Protein AF-A0A5Q0QC33-F1 (afdb_monomer_lite)

pLDDT: mean 79.84, std 13.22, range [36.72, 95.94]

Foldseek 3Di:
DDPDLVVLLLVLLLLLCVLLVVLVVLCVLCVCLDLVNLVVLFDPVLVVVSVVLCVVQPVDDSSVVLSVLLVVQDDSVR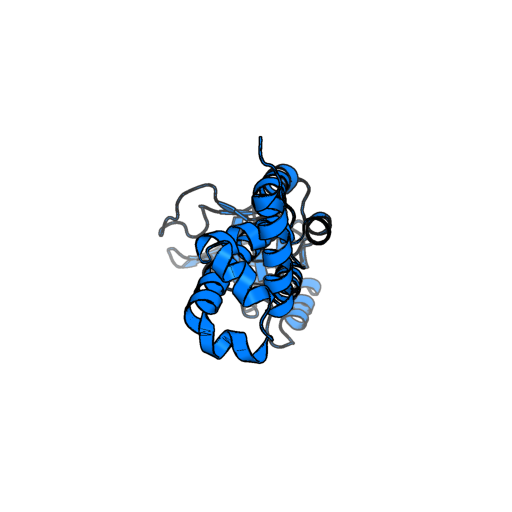SNVSSPDHSVVCCVPPVVSVVSSVVSSVVSSVVSLLSSLLRQLQKDQQDDDDPVDGFPRIFHPAAFAKWFWDAPDPVPSSNIRTHNDHLGHCVQQPPWDWDDPDVPKIKTWRFADPSNVVSLCVQQVDPPRGKMFGDDPRTTQDIDSHRADDDPRIGIDIGD

Secondary structure (DSSP, 8-state):
---HHHHHHHHHHHHHHHHTTHHHHHHHHHGGGSHHHHGGG--GGGHHHHHHHHHHHHSS-HHHHHHHHHTTT--HHHHHHHHHS-THHHHHHHHHHHHHHHHHHHHHHHHHHHHHHHHHH-EEE-S---TTSTTTTEEE-S-SEEEEEEES-TT-GGGEEE-SS-SEETTGGGG-EEEEEETTEEEEEEE--HHHHHHHHHHTTSSS---EEEEETTEEEEEESSPPPEETTEEEEE--

Structure (mmCIF, N/CA/C/O backbone):
data_AF-A0A5Q0QC33-F1
#
_entry.id   AF-A0A5Q0QC33-F1
#
loop_
_atom_site.group_PDB
_atom_site.id
_atom_site.type_symbol
_atom_site.label_atom_id
_atom_site.label_alt_id
_atom_site.label_comp_id
_atom_site.label_asym_id
_atom_site.label_entity_id
_atom_site.label_seq_id
_atom_site.pdbx_PDB_ins_code
_atom_site.Cartn_x
_atom_site.Cartn_y
_atom_site.Cartn_z
_atom_site.occupancy
_atom_site.B_iso_or_equiv
_atom_site.auth_seq_id
_atom_site.auth_comp_id
_atom_site.auth_asym_id
_atom_site.auth_atom_id
_atom_site.pdbx_PDB_model_num
ATOM 1 N N . MET A 1 1 ? 1.051 6.602 42.926 1.00 39.78 1 MET A N 1
ATOM 2 C CA . MET A 1 1 ? 1.097 6.591 41.449 1.00 39.78 1 MET A CA 1
ATOM 3 C C . MET A 1 1 ? 0.207 5.449 40.992 1.00 39.78 1 MET A C 1
ATOM 5 O O . MET A 1 1 ? 0.526 4.304 41.276 1.00 39.78 1 MET A O 1
ATOM 9 N N . SER A 1 2 ? -0.979 5.770 40.471 1.00 36.72 2 SER A N 1
ATOM 10 C CA . SER A 1 2 ? -2.033 4.798 40.157 1.00 36.72 2 SER A CA 1
ATOM 11 C C . SER A 1 2 ? -1.865 4.324 38.715 1.00 36.72 2 SER A C 1
ATOM 13 O O . SER A 1 2 ? -2.123 5.084 37.795 1.00 36.72 2 SER A O 1
ATOM 15 N N . CYS A 1 3 ? -1.382 3.096 38.539 1.00 50.75 3 CYS A N 1
ATOM 16 C CA . CYS A 1 3 ? -1.144 2.448 37.241 1.00 50.75 3 CYS A CA 1
ATOM 17 C C . CYS A 1 3 ? -2.272 1.444 36.888 1.00 50.75 3 CYS A C 1
ATOM 19 O O . CYS A 1 3 ? -2.158 0.659 35.953 1.00 50.75 3 CYS A O 1
ATOM 21 N N . ALA A 1 4 ? -3.342 1.418 37.692 1.00 54.78 4 ALA A N 1
ATOM 22 C CA . ALA A 1 4 ? -4.440 0.456 37.597 1.00 54.78 4 ALA A CA 1
ATOM 23 C C . ALA A 1 4 ? -5.583 0.861 36.636 1.00 54.78 4 ALA A C 1
ATOM 25 O O . ALA A 1 4 ? -6.029 -0.023 35.912 1.00 54.78 4 ALA A O 1
ATOM 26 N N . PRO A 1 5 ? -6.032 2.136 36.566 1.00 59.94 5 PRO A N 1
ATOM 27 C CA . PRO A 1 5 ? -7.198 2.516 35.757 1.00 59.94 5 PRO A CA 1
ATOM 28 C C . PRO A 1 5 ? -6.958 2.382 34.249 1.00 59.94 5 PRO A C 1
ATOM 30 O O . PRO A 1 5 ? -7.814 1.871 33.533 1.00 59.94 5 PRO A O 1
ATOM 33 N N . GLU A 1 6 ? -5.772 2.784 33.777 1.00 61.69 6 GLU A N 1
ATOM 34 C CA . GLU A 1 6 ? -5.382 2.672 32.363 1.00 61.69 6 GLU A CA 1
ATOM 35 C C . GLU A 1 6 ? -5.267 1.210 31.919 1.00 61.69 6 GLU A C 1
ATOM 37 O O . GLU A 1 6 ? -5.741 0.846 30.849 1.00 61.69 6 GLU A O 1
ATOM 42 N N . LYS A 1 7 ? -4.714 0.331 32.769 1.00 67.31 7 LYS A N 1
ATOM 43 C CA . LYS A 1 7 ? -4.616 -1.102 32.452 1.00 67.31 7 LYS A CA 1
ATOM 44 C C . LYS A 1 7 ? -5.979 -1.776 32.322 1.00 67.31 7 LYS A C 1
ATOM 46 O O . LYS A 1 7 ? -6.137 -2.633 31.460 1.00 67.31 7 LYS A O 1
ATOM 51 N N . THR A 1 8 ? -6.947 -1.410 33.163 1.00 74.56 8 THR A N 1
ATOM 52 C CA . THR A 1 8 ? -8.319 -1.926 33.053 1.00 74.56 8 THR A CA 1
ATOM 53 C C . THR A 1 8 ? -9.034 -1.387 31.818 1.00 74.56 8 THR A C 1
ATOM 55 O O . THR A 1 8 ? -9.641 -2.170 31.098 1.00 74.56 8 THR A O 1
ATOM 58 N N . ALA A 1 9 ? -8.885 -0.094 31.511 1.00 77.19 9 ALA A N 1
ATOM 59 C CA . ALA A 1 9 ? -9.501 0.508 30.328 1.00 77.19 9 ALA A CA 1
ATOM 60 C C . ALA A 1 9 ? -8.967 -0.095 29.017 1.00 77.19 9 ALA A C 1
ATOM 62 O O . ALA A 1 9 ? -9.744 -0.351 28.101 1.00 77.19 9 ALA A O 1
ATOM 63 N N . ASN A 1 10 ? -7.666 -0.392 28.939 1.00 86.88 10 ASN A N 1
ATOM 64 C CA . ASN A 1 10 ? -7.079 -1.041 27.764 1.00 86.88 10 ASN A CA 1
ATOM 65 C C . ASN A 1 10 ? -7.587 -2.478 27.584 1.00 86.88 10 ASN A C 1
ATOM 67 O O . ASN A 1 10 ? -7.862 -2.896 26.463 1.00 86.88 10 ASN A O 1
ATOM 71 N N . ALA A 1 11 ? -7.742 -3.234 28.675 1.00 91.25 11 ALA A N 1
ATOM 72 C CA . ALA A 1 11 ? -8.282 -4.589 28.605 1.00 91.25 11 ALA A CA 1
ATOM 73 C C . ALA A 1 11 ? -9.742 -4.593 28.117 1.00 91.25 11 ALA A C 1
ATOM 75 O O . ALA A 1 11 ? -10.090 -5.374 27.233 1.00 91.25 11 ALA A O 1
ATOM 76 N N . ASP A 1 12 ? -10.574 -3.685 28.636 1.00 94.25 12 ASP A N 1
ATOM 77 C CA . ASP A 1 12 ? -11.969 -3.548 28.205 1.00 94.25 12 ASP A CA 1
ATOM 78 C C . ASP A 1 12 ? -12.069 -3.059 26.747 1.00 94.25 12 ASP A C 1
ATOM 80 O O . ASP A 1 12 ? -12.915 -3.539 25.989 1.00 94.25 12 ASP A O 1
ATOM 84 N N . ALA A 1 13 ? -11.164 -2.172 26.316 1.00 95.75 13 ALA A N 1
ATOM 85 C CA . ALA A 1 13 ? -11.063 -1.729 24.926 1.00 95.75 13 ALA A CA 1
ATOM 86 C C . ALA A 1 13 ? -10.773 -2.898 23.977 1.00 95.75 13 ALA A C 1
ATOM 88 O O . ALA A 1 13 ? -11.450 -3.045 22.963 1.00 95.75 13 ALA A O 1
ATOM 89 N N . LEU A 1 14 ? -9.828 -3.775 24.327 1.00 95.69 14 LEU A N 1
ATOM 90 C CA . LEU A 1 14 ? -9.530 -4.969 23.532 1.00 95.69 14 LEU A CA 1
ATOM 91 C C . LEU A 1 14 ? -10.709 -5.941 23.478 1.00 95.69 14 LEU A C 1
ATOM 93 O O . LEU A 1 14 ? -10.968 -6.531 22.429 1.00 95.69 14 LEU A O 1
ATOM 97 N N . VAL A 1 15 ? -11.456 -6.100 24.574 1.00 95.44 15 VAL A N 1
ATOM 98 C CA . VAL A 1 15 ? -12.686 -6.907 24.579 1.00 95.44 15 VAL A CA 1
ATOM 99 C C . VAL A 1 15 ? -13.718 -6.324 23.615 1.00 95.44 15 VAL A C 1
ATOM 101 O O . VAL A 1 15 ? -14.334 -7.076 22.859 1.00 95.44 15 VAL A O 1
ATOM 104 N N . LEU A 1 16 ? -13.905 -5.001 23.617 1.00 95.94 16 LEU A N 1
ATOM 105 C CA . LEU A 1 16 ? -14.833 -4.332 22.707 1.00 95.94 16 LEU A CA 1
ATOM 106 C C . LEU A 1 16 ? -14.393 -4.470 21.243 1.00 95.94 16 LEU A C 1
ATOM 108 O O . LEU A 1 16 ? -15.197 -4.882 20.412 1.00 95.94 16 LEU A O 1
ATOM 112 N N . LEU A 1 17 ? -13.122 -4.205 20.938 1.00 95.75 17 LEU A N 1
ATOM 113 C CA . LEU A 1 17 ? -12.566 -4.311 19.584 1.00 95.75 17 LEU A CA 1
ATOM 114 C C . LEU A 1 17 ? -12.681 -5.732 19.014 1.00 95.75 17 LEU A C 1
ATOM 116 O O . LEU A 1 17 ? -13.076 -5.900 17.862 1.00 95.75 17 LEU A O 1
ATOM 120 N N . ASN A 1 18 ? -12.397 -6.758 19.824 1.00 94.81 18 ASN A N 1
ATOM 121 C CA . ASN A 1 18 ? -12.597 -8.156 19.430 1.00 94.81 18 ASN A CA 1
ATOM 122 C C . ASN A 1 18 ? -14.072 -8.473 19.177 1.00 94.81 18 ASN A C 1
ATOM 124 O O . ASN A 1 18 ? -14.408 -9.151 18.212 1.00 94.81 18 ASN A O 1
ATOM 128 N N . LYS A 1 19 ? -14.968 -7.970 20.031 1.00 93.94 19 LYS A N 1
ATOM 129 C CA . LYS A 1 19 ? -16.411 -8.194 19.896 1.00 93.94 19 LYS A CA 1
ATOM 130 C C . LYS A 1 19 ? -16.990 -7.555 18.633 1.00 93.94 19 LYS A C 1
ATOM 132 O O . LYS A 1 19 ? -17.907 -8.121 18.050 1.00 93.94 19 LYS A O 1
ATOM 137 N N . LEU A 1 20 ? -16.445 -6.412 18.219 1.00 93.12 20 LEU A N 1
ATOM 138 C CA . LEU A 1 20 ? -16.782 -5.737 16.964 1.00 93.12 20 LEU A CA 1
ATOM 139 C C . LEU A 1 20 ? -16.079 -6.359 15.742 1.00 93.12 20 LEU A C 1
ATOM 141 O O . LEU A 1 20 ? -16.359 -5.970 14.614 1.00 93.12 20 LEU A O 1
ATOM 145 N N . GLY A 1 21 ? -15.157 -7.310 15.938 1.00 92.81 21 GLY A N 1
ATOM 146 C CA . GLY A 1 21 ? -14.383 -7.928 14.857 1.00 92.81 21 GLY A CA 1
ATOM 147 C C . GLY A 1 21 ? -13.364 -6.992 14.195 1.00 92.81 21 GLY A C 1
ATOM 148 O O . GLY A 1 21 ? -12.795 -7.344 13.165 1.00 92.81 21 GLY A O 1
ATOM 149 N N . MET A 1 22 ? -13.107 -5.816 14.772 1.00 93.94 22 MET A N 1
ATOM 150 C CA . MET A 1 22 ? -12.246 -4.789 14.173 1.00 93.94 22 MET A CA 1
ATOM 151 C C . MET A 1 22 ? -10.777 -5.222 14.098 1.00 93.94 22 MET A C 1
ATOM 153 O O . MET A 1 22 ? -10.093 -4.863 13.146 1.00 93.94 22 MET A O 1
ATOM 157 N N . ILE A 1 23 ? -10.292 -6.006 15.071 1.00 94.25 23 ILE A N 1
ATOM 158 C CA . ILE A 1 23 ? -8.900 -6.494 15.080 1.00 94.25 23 ILE A CA 1
ATOM 159 C C . ILE A 1 23 ? -8.664 -7.447 13.905 1.00 94.25 23 ILE A C 1
ATOM 161 O O . ILE A 1 23 ? -7.788 -7.205 13.081 1.00 94.25 23 ILE A O 1
ATOM 165 N N . GLU A 1 24 ? -9.495 -8.486 13.791 1.00 93.88 24 GLU A N 1
ATOM 166 C CA . GLU A 1 24 ? -9.394 -9.485 12.723 1.00 93.88 24 GLU A CA 1
ATOM 167 C C . GLU A 1 24 ? -9.546 -8.849 11.337 1.00 93.88 24 GLU A C 1
ATOM 169 O O . GLU A 1 24 ? -8.761 -9.135 10.435 1.00 93.88 24 GLU A O 1
ATOM 174 N N . GLN A 1 25 ? -10.521 -7.949 11.168 1.00 92.69 25 GLN A N 1
ATOM 175 C CA . GLN A 1 25 ? -10.731 -7.255 9.898 1.00 92.69 25 GLN A CA 1
ATOM 176 C C . GLN A 1 25 ? -9.548 -6.359 9.529 1.00 92.69 25 GLN A C 1
ATOM 178 O O . GLN A 1 25 ? -9.146 -6.337 8.366 1.00 92.69 25 GLN A O 1
ATOM 183 N N . PHE A 1 26 ? -8.975 -5.643 10.500 1.00 94.25 26 PHE A N 1
ATOM 184 C CA . PHE A 1 26 ? -7.817 -4.793 10.252 1.00 94.25 26 PHE A CA 1
ATOM 185 C C . PHE A 1 26 ? -6.594 -5.620 9.857 1.00 94.25 26 PHE A C 1
ATOM 187 O O . PHE A 1 26 ? -6.001 -5.341 8.816 1.00 94.25 26 PHE A O 1
ATOM 194 N N . ASP A 1 27 ? -6.257 -6.661 10.624 1.00 93.50 27 ASP A N 1
ATOM 195 C CA . ASP A 1 27 ? -5.118 -7.539 10.330 1.00 93.50 27 ASP A CA 1
ATOM 196 C C . ASP A 1 27 ? -5.268 -8.215 8.959 1.00 93.50 27 ASP A C 1
ATOM 198 O O . ASP A 1 27 ? -4.322 -8.223 8.170 1.00 93.50 27 ASP A O 1
ATOM 202 N N . ALA A 1 28 ? -6.468 -8.703 8.624 1.00 92.19 28 ALA A N 1
ATOM 203 C CA . ALA A 1 28 ? -6.753 -9.276 7.309 1.00 92.19 28 ALA A CA 1
ATOM 204 C C . ALA A 1 28 ? -6.604 -8.246 6.176 1.00 92.19 28 ALA A C 1
ATOM 206 O O . ALA A 1 28 ? -6.098 -8.568 5.099 1.00 92.19 28 ALA A O 1
ATOM 207 N N . ALA A 1 29 ? -7.017 -6.998 6.404 1.00 90.00 29 ALA A N 1
ATOM 208 C CA . ALA A 1 29 ? -6.909 -5.939 5.408 1.00 90.00 29 ALA A CA 1
ATOM 209 C C . ALA A 1 29 ? -5.445 -5.544 5.150 1.00 90.00 29 ALA A C 1
ATOM 211 O O . ALA A 1 29 ? -5.052 -5.327 4.001 1.00 90.00 29 ALA A O 1
ATOM 212 N N . ILE A 1 30 ? -4.614 -5.487 6.196 1.00 93.12 30 ILE A N 1
ATOM 213 C CA . ILE A 1 30 ? -3.208 -5.080 6.074 1.00 93.12 30 ILE A CA 1
ATOM 214 C C . ILE A 1 30 ? -2.239 -6.235 5.807 1.00 93.12 30 ILE A C 1
ATOM 216 O O . ILE A 1 30 ? -1.064 -5.959 5.575 1.00 93.12 30 ILE A O 1
ATOM 220 N N . GLU A 1 31 ? -2.687 -7.496 5.816 1.00 92.88 31 GLU A N 1
ATOM 221 C CA . GLU A 1 31 ? -1.835 -8.696 5.758 1.00 92.88 31 GLU A CA 1
ATOM 222 C C . GLU A 1 31 ? -0.765 -8.603 4.661 1.00 92.88 31 GLU A C 1
ATOM 224 O O . GLU A 1 31 ? 0.421 -8.788 4.917 1.00 92.88 31 GLU A O 1
ATOM 229 N N . LYS A 1 32 ? -1.149 -8.235 3.434 1.00 88.25 32 LYS A N 1
ATOM 230 C CA . LYS A 1 32 ? -0.213 -8.120 2.297 1.00 88.25 32 LYS A CA 1
ATOM 231 C C . LYS A 1 32 ? 0.865 -7.049 2.481 1.00 88.25 32 LYS A C 1
ATOM 233 O O . LYS A 1 32 ? 1.892 -7.096 1.808 1.00 88.25 32 LYS A O 1
ATOM 238 N N . PHE A 1 33 ? 0.617 -6.081 3.355 1.00 91.50 33 PHE A N 1
ATOM 239 C CA . PHE A 1 33 ? 1.462 -4.917 3.602 1.00 91.50 33 PHE A CA 1
ATOM 240 C C . PHE A 1 33 ? 2.196 -4.992 4.945 1.00 91.50 33 PHE A C 1
ATOM 242 O O . PHE A 1 33 ? 2.837 -4.017 5.349 1.00 91.50 33 PHE A O 1
ATOM 249 N N . THR A 1 34 ? 2.133 -6.125 5.647 1.00 93.44 34 THR A N 1
ATOM 250 C CA . THR A 1 34 ? 2.943 -6.326 6.848 1.00 93.44 34 THR A CA 1
ATOM 251 C C . THR A 1 34 ? 4.432 -6.355 6.492 1.00 93.44 34 THR A C 1
ATOM 253 O O . THR A 1 34 ? 4.802 -6.716 5.366 1.00 93.44 34 THR A O 1
ATOM 256 N N . PRO A 1 35 ? 5.323 -5.972 7.422 1.00 93.19 35 PRO A N 1
ATOM 257 C CA . PRO A 1 35 ? 6.761 -6.009 7.184 1.00 93.19 35 PRO A CA 1
ATOM 258 C C . PRO A 1 35 ? 7.263 -7.377 6.707 1.00 93.19 35 PRO A C 1
ATOM 260 O O . PRO A 1 35 ? 8.111 -7.442 5.819 1.00 93.19 35 PRO A O 1
ATOM 263 N N . GLU A 1 36 ? 6.722 -8.461 7.257 1.00 92.06 36 GLU A N 1
ATOM 264 C CA . GLU A 1 36 ? 7.092 -9.837 6.924 1.00 92.06 36 GLU A CA 1
ATOM 265 C C . GLU A 1 36 ? 6.756 -10.179 5.468 1.00 92.06 36 GLU A C 1
ATOM 267 O O . GLU A 1 36 ? 7.563 -10.811 4.786 1.00 92.06 36 GLU A O 1
ATOM 272 N N . ASN A 1 37 ? 5.599 -9.721 4.981 1.00 90.69 37 ASN A N 1
ATOM 273 C CA . ASN A 1 37 ? 5.128 -9.997 3.625 1.00 90.69 37 ASN A CA 1
ATOM 274 C C . ASN A 1 37 ? 5.714 -9.036 2.583 1.00 90.69 37 ASN A C 1
ATOM 276 O O . ASN A 1 37 ? 5.918 -9.432 1.434 1.00 90.69 37 ASN A O 1
ATOM 280 N N . LEU A 1 38 ? 6.024 -7.793 2.965 1.00 88.44 38 LEU A N 1
ATOM 281 C CA . LEU A 1 38 ? 6.638 -6.818 2.062 1.00 88.44 38 LEU A CA 1
ATOM 282 C C . LEU A 1 38 ? 8.130 -7.057 1.851 1.00 88.44 38 LEU A C 1
ATOM 284 O O . LEU A 1 38 ? 8.608 -6.858 0.740 1.00 88.44 38 LEU A O 1
ATOM 288 N N . ALA A 1 39 ? 8.878 -7.473 2.877 1.00 88.50 39 ALA A N 1
ATOM 289 C CA . ALA A 1 39 ? 10.343 -7.501 2.827 1.00 88.50 39 ALA A CA 1
ATOM 290 C C . ALA A 1 39 ? 10.917 -8.297 1.641 1.00 88.50 39 ALA A C 1
ATOM 292 O O . ALA A 1 39 ? 11.936 -7.904 1.080 1.00 88.50 39 ALA A O 1
ATOM 293 N N . SER A 1 40 ? 10.265 -9.395 1.250 1.00 84.00 40 SER A N 1
ATOM 294 C CA . SER A 1 40 ? 10.692 -10.255 0.138 1.00 84.00 40 SER A CA 1
ATOM 295 C C . SER A 1 40 ? 10.403 -9.679 -1.249 1.00 84.00 40 SER A C 1
ATOM 297 O O . SER A 1 40 ? 10.966 -10.163 -2.223 1.00 84.00 40 SER A O 1
ATOM 299 N N . GLN A 1 41 ? 9.544 -8.664 -1.343 1.00 82.88 41 GLN A N 1
ATOM 300 C CA . GLN A 1 41 ? 9.109 -8.044 -2.599 1.00 82.88 41 GLN A CA 1
ATOM 301 C C . GLN A 1 41 ? 9.841 -6.722 -2.882 1.00 82.88 41 GLN A C 1
ATOM 303 O O . GLN A 1 41 ? 9.592 -6.066 -3.894 1.00 82.88 41 GLN A O 1
ATOM 308 N N . LEU A 1 42 ? 10.716 -6.290 -1.969 1.00 80.81 42 LEU A N 1
ATOM 309 C CA . LEU A 1 42 ? 11.401 -5.006 -2.054 1.00 80.81 42 LEU A CA 1
ATOM 310 C C . LEU A 1 42 ? 12.778 -5.138 -2.695 1.00 80.81 42 LEU A C 1
ATOM 312 O O . LEU A 1 42 ? 13.579 -6.011 -2.366 1.00 80.81 42 LEU A O 1
ATOM 316 N N . LEU A 1 43 ? 13.099 -4.171 -3.548 1.00 76.50 43 LEU A N 1
ATOM 317 C CA . LEU A 1 43 ? 14.434 -4.016 -4.100 1.00 76.50 43 LEU A CA 1
ATOM 318 C C . LEU A 1 43 ? 15.420 -3.502 -3.040 1.00 76.50 43 LEU A C 1
ATOM 320 O O . LEU A 1 43 ? 15.051 -2.669 -2.205 1.00 76.50 43 LEU A O 1
ATOM 324 N N . PRO A 1 44 ? 16.722 -3.840 -3.143 1.00 77.75 44 PRO A N 1
ATOM 325 C CA . PRO A 1 44 ? 17.749 -3.347 -2.219 1.00 77.75 44 PRO A CA 1
ATOM 326 C C . PRO A 1 44 ? 17.783 -1.817 -2.065 1.00 77.75 44 PRO A C 1
ATOM 328 O O . PRO A 1 44 ? 18.057 -1.297 -0.980 1.00 77.75 44 PRO A O 1
ATOM 331 N N . SER A 1 45 ? 17.455 -1.073 -3.128 1.00 75.00 45 SER A N 1
ATOM 332 C CA . SER A 1 45 ? 17.410 0.396 -3.122 1.00 75.00 45 SER A CA 1
ATOM 333 C C . SER A 1 45 ? 16.311 0.985 -2.230 1.00 75.00 45 SER A C 1
ATOM 335 O O . SER A 1 45 ? 16.328 2.182 -1.963 1.00 75.00 45 SER A O 1
ATOM 337 N N . GLN A 1 46 ? 15.358 0.175 -1.767 1.00 82.12 46 GLN A N 1
ATOM 338 C CA . GLN A 1 46 ? 14.186 0.615 -1.005 1.00 82.12 46 GLN A CA 1
ATOM 339 C C . GLN A 1 46 ? 14.355 0.445 0.507 1.00 82.12 46 GLN A C 1
ATOM 341 O O . GLN A 1 46 ? 13.476 0.848 1.264 1.00 82.12 46 GLN A O 1
ATOM 346 N N . THR A 1 47 ? 15.500 -0.078 0.958 1.00 84.88 47 THR A N 1
ATOM 347 C CA . THR A 1 47 ? 15.784 -0.382 2.370 1.00 84.88 47 THR A CA 1
ATOM 348 C C . THR A 1 47 ? 15.478 0.795 3.305 1.00 84.88 47 THR A C 1
ATOM 350 O O . THR A 1 47 ? 14.744 0.636 4.273 1.00 84.88 47 THR A O 1
ATOM 353 N N . THR A 1 48 ? 15.959 2.005 3.002 1.00 87.00 48 THR A N 1
ATOM 354 C CA . THR A 1 48 ? 15.722 3.184 3.860 1.00 87.00 48 THR A CA 1
ATOM 355 C C . THR A 1 48 ? 14.242 3.565 3.943 1.00 87.00 48 THR A C 1
ATOM 357 O O . THR A 1 48 ? 13.747 3.897 5.019 1.00 87.00 48 THR A O 1
ATOM 360 N N . ALA A 1 49 ? 13.525 3.518 2.816 1.00 86.81 49 ALA A N 1
ATOM 361 C CA . ALA A 1 49 ? 12.096 3.817 2.781 1.00 86.81 49 ALA A CA 1
ATOM 362 C C . ALA A 1 49 ? 11.285 2.746 3.528 1.00 86.81 49 ALA A C 1
ATOM 364 O O . ALA A 1 49 ? 10.313 3.071 4.207 1.00 86.81 49 ALA A O 1
ATOM 365 N N . PHE A 1 50 ? 11.722 1.487 3.456 1.00 91.94 50 PHE A N 1
ATOM 366 C CA . PHE A 1 50 ? 11.112 0.376 4.174 1.00 91.94 50 PHE A CA 1
ATOM 367 C C . PHE A 1 50 ? 11.292 0.483 5.692 1.00 91.94 50 PHE A C 1
ATOM 369 O O . PHE A 1 50 ? 10.331 0.288 6.431 1.00 91.94 50 PHE A O 1
ATOM 376 N N . GLU A 1 51 ? 12.476 0.871 6.174 1.00 93.12 51 GLU A N 1
ATOM 377 C CA . GLU A 1 51 ? 12.681 1.138 7.604 1.00 93.12 51 GLU A CA 1
ATOM 378 C C . GLU A 1 51 ? 11.775 2.272 8.105 1.00 93.12 51 GLU A C 1
ATOM 380 O O . GLU A 1 51 ? 11.110 2.127 9.129 1.00 93.12 51 GLU A O 1
ATOM 385 N N . ALA A 1 52 ? 11.666 3.369 7.347 1.00 92.50 52 ALA A N 1
ATOM 386 C CA . ALA A 1 52 ? 10.766 4.471 7.693 1.00 92.50 52 ALA A CA 1
ATOM 387 C C . ALA A 1 52 ? 9.283 4.052 7.697 1.00 92.50 52 ALA A C 1
ATOM 389 O O . ALA A 1 52 ? 8.500 4.537 8.514 1.00 92.50 52 ALA A O 1
ATOM 390 N N . TYR A 1 53 ? 8.889 3.147 6.800 1.00 93.62 53 TYR A N 1
ATOM 391 C CA . TYR A 1 53 ? 7.548 2.571 6.763 1.00 93.62 53 TYR A CA 1
ATOM 392 C C . TYR A 1 53 ? 7.259 1.707 7.992 1.00 93.62 53 TYR A C 1
ATOM 394 O O . TYR A 1 53 ? 6.233 1.912 8.638 1.00 93.62 53 TYR A O 1
ATOM 402 N N . LYS A 1 54 ? 8.174 0.802 8.363 1.00 95.12 54 LYS A N 1
ATOM 403 C CA . LYS A 1 54 ? 8.037 -0.013 9.580 1.00 95.12 54 LYS A CA 1
ATOM 404 C C . LYS A 1 54 ? 7.891 0.866 10.815 1.00 95.12 54 LYS A C 1
ATOM 406 O O . LYS A 1 54 ? 6.954 0.676 11.578 1.00 95.12 54 LYS A O 1
ATOM 411 N N . GLU A 1 55 ? 8.744 1.875 10.957 1.00 94.88 55 GLU A N 1
ATOM 412 C CA . GLU A 1 55 ? 8.685 2.797 12.094 1.00 94.88 55 GLU A CA 1
ATOM 413 C C . GLU A 1 55 ? 7.358 3.572 12.139 1.00 94.88 55 GLU A C 1
ATOM 415 O O . GLU A 1 55 ? 6.737 3.725 13.187 1.00 94.88 55 GLU A O 1
ATOM 420 N N . LYS A 1 56 ? 6.864 4.045 10.991 1.00 94.25 56 LYS A N 1
ATOM 421 C CA . LYS A 1 56 ? 5.623 4.829 10.938 1.00 94.25 56 LYS A CA 1
ATOM 422 C C . LYS A 1 56 ? 4.367 3.982 11.163 1.00 94.25 56 LYS A C 1
ATOM 424 O O . LYS A 1 56 ? 3.382 4.478 11.726 1.00 94.25 56 LYS A O 1
ATOM 429 N N . TYR A 1 57 ? 4.356 2.751 10.653 1.00 93.88 57 TYR A N 1
ATOM 430 C CA . TYR A 1 57 ? 3.145 1.934 10.571 1.00 93.88 57 TYR A CA 1
ATOM 431 C C . TYR A 1 57 ? 3.077 0.793 11.591 1.00 93.88 57 TYR A C 1
ATOM 433 O O . TYR A 1 57 ? 1.980 0.486 1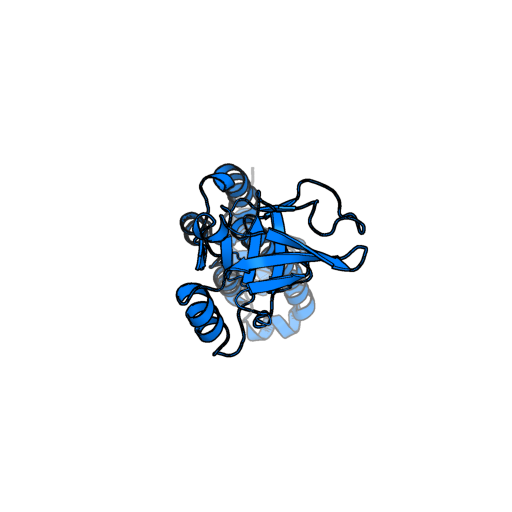2.049 1.00 93.88 57 TYR A O 1
ATOM 441 N N . PHE A 1 58 ? 4.228 0.258 12.003 1.00 93.75 58 PHE A N 1
ATOM 442 C CA . PHE A 1 58 ? 4.371 -0.990 12.761 1.00 93.75 58 PHE A CA 1
ATOM 443 C C . PHE A 1 58 ? 5.289 -0.865 13.993 1.00 93.75 58 PHE A C 1
ATOM 445 O O . PHE A 1 58 ? 5.714 -1.876 14.546 1.00 93.75 58 PHE A O 1
ATOM 452 N N . ALA A 1 59 ? 5.614 0.355 14.444 1.00 91.94 59 ALA A N 1
ATOM 453 C CA . ALA A 1 59 ? 6.376 0.551 15.686 1.00 91.94 59 ALA A CA 1
ATOM 454 C C . ALA A 1 59 ? 5.594 0.131 16.946 1.00 91.94 59 ALA A C 1
ATOM 456 O O . ALA A 1 59 ? 6.198 -0.217 17.961 1.00 91.94 59 ALA A O 1
ATOM 457 N N . SER A 1 60 ? 4.260 0.162 16.888 1.00 89.75 60 SER A N 1
ATOM 458 C CA . SER A 1 60 ? 3.358 -0.350 17.924 1.00 89.75 60 SER A CA 1
ATOM 459 C C . SER A 1 60 ? 2.614 -1.587 17.429 1.00 89.75 60 SER A C 1
ATOM 461 O O . SER A 1 60 ? 2.464 -1.781 16.222 1.00 89.75 60 SER A O 1
ATOM 463 N N . SER A 1 61 ? 2.100 -2.397 18.357 1.00 90.06 61 SER A N 1
ATOM 464 C CA . SER A 1 61 ? 1.220 -3.511 17.998 1.00 90.06 61 SER A CA 1
ATOM 465 C C . SER A 1 61 ? -0.090 -3.008 17.367 1.00 90.06 61 SER A C 1
ATOM 467 O O . SER A 1 61 ? -0.518 -1.878 17.638 1.00 90.06 61 SER A O 1
ATOM 469 N N . THR A 1 62 ? -0.739 -3.845 16.543 1.00 90.25 62 THR A N 1
ATOM 470 C CA . THR A 1 62 ? -2.093 -3.572 16.022 1.00 90.25 62 THR A CA 1
ATOM 471 C C . THR A 1 62 ? -3.055 -3.268 17.170 1.00 90.25 62 THR A C 1
ATOM 473 O O . THR A 1 62 ? -3.800 -2.292 17.121 1.00 90.25 62 THR A O 1
ATOM 476 N N . GLU A 1 63 ? -2.995 -4.068 18.234 1.00 93.31 63 GLU A N 1
ATOM 477 C CA . GLU A 1 63 ? -3.830 -3.928 19.427 1.00 93.31 63 GLU A CA 1
ATOM 478 C C . GLU A 1 63 ? -3.682 -2.548 20.081 1.00 93.31 63 GLU A C 1
ATOM 480 O O . GLU A 1 63 ? -4.680 -1.857 20.287 1.00 93.31 63 GLU A O 1
ATOM 485 N N . ASP A 1 64 ? -2.450 -2.103 20.346 1.00 92.88 64 ASP A N 1
ATOM 486 C CA . ASP A 1 64 ? -2.193 -0.797 20.967 1.00 92.88 64 ASP A CA 1
ATOM 487 C C . ASP A 1 64 ? -2.687 0.358 20.088 1.00 92.88 64 ASP A C 1
ATOM 489 O O . ASP A 1 64 ? -3.248 1.339 20.587 1.00 92.88 64 ASP A O 1
ATOM 493 N N . PHE A 1 65 ? -2.499 0.240 18.771 1.00 91.81 65 PHE A N 1
ATOM 494 C CA . PHE A 1 65 ? -2.984 1.226 17.813 1.00 91.81 65 PHE A CA 1
ATOM 495 C C . PHE A 1 65 ? -4.516 1.314 17.834 1.00 91.81 65 PHE A C 1
ATOM 497 O O . PHE A 1 65 ? -5.063 2.400 18.019 1.00 91.81 65 PHE A O 1
ATOM 504 N N . LEU A 1 66 ? -5.213 0.183 17.699 1.00 94.69 66 LEU A N 1
ATOM 505 C CA . LEU A 1 66 ? -6.676 0.151 17.662 1.00 94.69 66 LEU A CA 1
ATOM 506 C C . LEU A 1 66 ? -7.291 0.624 18.984 1.00 94.69 66 LEU A C 1
ATOM 508 O O . LEU A 1 66 ? -8.274 1.364 18.969 1.00 94.69 66 LEU A O 1
ATOM 512 N N . VAL A 1 67 ? -6.686 0.276 20.125 1.00 95.19 67 VAL A N 1
ATOM 513 C CA . VAL A 1 67 ? -7.084 0.817 21.436 1.00 95.19 67 VAL A CA 1
ATOM 514 C C . VAL A 1 67 ? -6.923 2.335 21.459 1.00 95.19 67 VAL A C 1
ATOM 516 O O . VAL A 1 67 ? -7.832 3.041 21.900 1.00 95.19 67 VAL A O 1
ATOM 519 N N . SER A 1 68 ? -5.807 2.861 20.945 1.00 93.12 68 SER A N 1
ATOM 520 C CA . SER A 1 68 ? -5.597 4.308 20.868 1.00 93.12 68 SER A CA 1
ATOM 521 C C . SER A 1 68 ? -6.612 5.009 19.965 1.00 93.12 68 SER A C 1
ATOM 523 O O . SER A 1 68 ? -6.979 6.140 20.280 1.00 93.12 68 SER A O 1
ATOM 525 N N . GLU A 1 69 ? -7.035 4.407 18.852 1.00 93.88 69 GLU A N 1
ATOM 526 C CA . GLU A 1 69 ? -8.064 4.987 17.978 1.00 93.88 69 GLU A CA 1
ATOM 527 C C . GLU A 1 69 ? -9.448 4.942 18.633 1.00 93.88 69 GLU A C 1
ATOM 529 O O . GLU A 1 69 ? -10.159 5.947 18.630 1.00 93.88 69 GLU A O 1
ATOM 534 N N . LEU A 1 70 ? -9.799 3.827 19.281 1.00 95.25 70 LEU A N 1
ATOM 535 C CA . LEU A 1 70 ? -11.045 3.689 20.037 1.00 95.25 70 LEU A CA 1
ATOM 536 C C . LEU A 1 70 ? -11.153 4.770 21.125 1.00 95.25 70 LEU A C 1
ATOM 538 O O . LEU A 1 70 ? -12.169 5.456 21.236 1.00 95.25 70 LEU A O 1
ATOM 542 N N . MET A 1 71 ? -10.085 5.000 21.890 1.00 93.62 71 MET A N 1
ATOM 543 C CA . MET A 1 71 ? -10.072 5.998 22.969 1.00 93.62 71 MET A CA 1
ATOM 544 C C . MET A 1 71 ? -10.185 7.458 22.495 1.00 93.62 71 MET A C 1
ATOM 546 O O . MET A 1 71 ? -10.390 8.348 23.319 1.00 93.62 71 MET A O 1
ATOM 550 N N . LYS A 1 72 ? -10.087 7.742 21.188 1.00 93.69 72 LYS A N 1
ATOM 551 C CA . LYS A 1 72 ? -10.382 9.087 20.650 1.00 93.69 72 LYS A CA 1
ATOM 552 C C . LYS A 1 72 ? -11.878 9.381 20.602 1.00 93.69 72 LYS A C 1
ATOM 554 O O . LYS A 1 72 ? -12.262 10.547 20.598 1.00 93.69 72 LYS A O 1
ATOM 559 N N . VAL A 1 73 ? -12.701 8.335 20.546 1.00 95.06 73 VAL A N 1
ATOM 560 C CA . VAL A 1 73 ? -14.154 8.421 20.348 1.00 95.06 73 VAL A CA 1
ATOM 561 C C . VAL A 1 73 ? -14.913 8.027 21.618 1.00 95.06 73 VAL A C 1
ATOM 563 O O . VAL A 1 73 ? -15.985 8.573 21.896 1.00 95.06 73 VAL A O 1
ATOM 566 N N . TRP A 1 74 ? -14.362 7.100 22.403 1.00 95.00 74 TRP A N 1
ATOM 567 C CA . TRP A 1 74 ? -15.018 6.504 23.564 1.00 95.00 74 TRP A CA 1
ATOM 568 C C . TRP A 1 74 ? -14.354 6.916 24.879 1.00 95.00 74 TRP A C 1
ATOM 570 O O . TRP A 1 74 ? -13.128 6.902 24.998 1.00 95.00 74 TRP A O 1
ATOM 580 N N . SER A 1 75 ? -15.161 7.231 25.895 1.00 93.81 75 SER A N 1
ATOM 581 C CA . SER A 1 75 ? -14.665 7.388 27.264 1.00 93.81 75 SER A CA 1
ATOM 582 C C . SER A 1 75 ? -14.389 6.020 27.906 1.00 93.81 75 SER A C 1
ATOM 584 O O . SER A 1 75 ? -15.012 5.026 27.524 1.00 93.81 75 SER A O 1
ATOM 586 N N . PRO A 1 76 ? -13.509 5.936 28.920 1.00 93.19 76 PRO A N 1
ATOM 587 C CA . PRO A 1 76 ? -13.270 4.688 29.647 1.00 93.19 76 PRO A CA 1
ATOM 588 C C . PRO A 1 76 ? -14.546 4.042 30.213 1.00 93.19 76 PRO A C 1
ATOM 590 O O . PRO A 1 76 ? -14.689 2.822 30.177 1.00 93.19 76 PRO A O 1
ATOM 593 N N . GLU A 1 77 ? -15.497 4.844 30.698 1.00 92.19 77 GLU A N 1
ATOM 594 C CA . GLU A 1 77 ? -16.778 4.361 31.227 1.00 92.19 77 GLU A CA 1
ATOM 595 C C . GLU A 1 77 ? -17.671 3.779 30.125 1.00 92.19 77 GLU A C 1
ATOM 597 O O . GLU A 1 77 ? -18.306 2.743 30.325 1.00 92.19 77 GLU A O 1
ATOM 602 N N . GLU A 1 78 ? -17.703 4.419 28.952 1.00 93.94 78 GLU A N 1
ATOM 603 C CA . GLU A 1 78 ? -18.444 3.923 27.789 1.00 93.94 78 GLU A CA 1
ATOM 604 C C . GLU A 1 78 ? -17.835 2.618 27.265 1.00 93.94 78 GLU A C 1
ATOM 606 O O . GLU A 1 78 ? -18.574 1.684 26.955 1.00 93.94 78 GLU A O 1
ATOM 611 N N . ILE A 1 79 ? -16.500 2.521 27.227 1.00 94.62 79 ILE A N 1
ATOM 612 C CA . ILE A 1 79 ? -15.780 1.294 26.855 1.00 94.62 79 ILE A CA 1
ATOM 613 C C . ILE A 1 79 ? -16.153 0.164 27.810 1.00 94.62 79 ILE A C 1
ATOM 615 O O . ILE A 1 79 ? -16.535 -0.912 27.358 1.00 94.62 79 ILE A O 1
ATOM 619 N N . GLN A 1 80 ? -16.108 0.405 29.122 1.00 93.12 80 GLN A N 1
ATOM 620 C CA . GLN A 1 80 ? -16.475 -0.601 30.117 1.00 93.12 80 GLN A CA 1
ATOM 621 C C . GLN A 1 80 ? -17.940 -1.042 29.965 1.00 93.12 80 GLN A C 1
ATOM 623 O O . GLN A 1 80 ? -18.256 -2.235 30.023 1.00 93.12 80 GLN A O 1
ATOM 628 N N . GLN A 1 81 ? -18.849 -0.090 29.726 1.00 92.88 81 GLN A N 1
ATOM 629 C CA . GLN A 1 81 ? -20.256 -0.384 29.478 1.00 92.88 81 GLN A CA 1
ATOM 630 C C . GLN A 1 81 ? -20.426 -1.249 28.222 1.00 92.88 81 GLN A C 1
ATOM 632 O O . GLN A 1 81 ? -21.054 -2.305 28.293 1.00 92.88 81 GLN A O 1
ATOM 637 N N . ALA A 1 82 ? -19.845 -0.851 27.093 1.00 93.31 82 ALA A N 1
ATOM 638 C CA . ALA A 1 82 ? -19.938 -1.571 25.826 1.00 93.31 82 ALA A CA 1
ATOM 639 C C . ALA A 1 82 ? -19.251 -2.952 25.879 1.00 93.31 82 ALA A C 1
ATOM 641 O O . ALA A 1 82 ? -19.788 -3.950 25.386 1.00 93.31 82 ALA A O 1
ATOM 642 N N . ALA A 1 83 ? -18.118 -3.069 26.573 1.00 92.38 83 ALA A N 1
ATOM 643 C CA . ALA A 1 83 ? -17.430 -4.338 26.810 1.00 92.38 83 ALA A CA 1
ATOM 644 C C . ALA A 1 83 ? -18.300 -5.344 27.588 1.00 92.38 83 ALA A C 1
ATOM 646 O O . ALA A 1 83 ? -18.159 -6.552 27.390 1.00 92.38 83 ALA A O 1
ATOM 647 N N . SER A 1 84 ? -19.258 -4.874 28.392 1.00 91.69 84 SER A N 1
ATOM 648 C CA . SER A 1 84 ? -20.196 -5.730 29.136 1.00 91.69 84 SER A CA 1
ATOM 649 C C . SER A 1 84 ? -21.466 -6.137 28.366 1.00 91.69 84 SER A C 1
ATOM 651 O O . SER A 1 84 ? -22.140 -7.086 28.767 1.00 91.69 84 SER A O 1
ATOM 653 N N . LEU A 1 85 ? -21.798 -5.457 27.262 1.00 92.62 85 LEU A N 1
ATOM 654 C CA . LEU A 1 85 ? -22.989 -5.745 26.446 1.00 92.62 85 LEU A CA 1
ATOM 655 C C . LEU A 1 85 ? -22.778 -6.937 25.502 1.00 92.62 85 LEU A C 1
ATOM 657 O O . LEU A 1 85 ? -21.647 -7.345 25.249 1.00 92.62 85 LEU A O 1
ATOM 661 N N . LYS A 1 86 ? -23.848 -7.507 24.940 1.00 90.00 86 LYS A N 1
ATOM 662 C CA . LYS A 1 86 ? -23.708 -8.435 23.806 1.00 90.00 86 LYS A CA 1
ATOM 663 C C . LYS A 1 86 ? -23.468 -7.650 22.519 1.00 90.00 86 LYS A C 1
ATOM 665 O O . LYS A 1 86 ? -23.868 -6.496 22.437 1.00 90.00 86 LYS A O 1
ATOM 670 N N . ALA A 1 87 ? -22.846 -8.285 21.523 1.00 85.81 87 ALA A N 1
ATOM 671 C CA . ALA A 1 87 ? -22.565 -7.651 20.232 1.00 85.81 87 ALA A CA 1
ATOM 672 C C . ALA A 1 87 ? -23.842 -7.109 19.564 1.00 85.81 87 ALA A C 1
ATOM 674 O O . ALA A 1 87 ? -23.860 -5.973 19.116 1.00 85.81 87 ALA A O 1
ATOM 675 N N . GLU A 1 88 ? -24.928 -7.885 19.612 1.00 87.75 88 GLU A N 1
ATOM 676 C CA . GLU A 1 88 ? -26.249 -7.527 19.070 1.00 87.75 88 GLU A CA 1
ATOM 677 C C . GLU A 1 88 ? -26.826 -6.230 19.668 1.00 87.75 88 GLU A C 1
ATOM 679 O O . GLU A 1 88 ? -27.574 -5.529 19.001 1.00 87.75 88 GLU A O 1
ATOM 684 N N . ASP A 1 89 ? -26.468 -5.894 20.914 1.00 92.06 89 ASP A N 1
ATOM 685 C CA . ASP A 1 89 ? -26.972 -4.705 21.615 1.00 92.06 89 ASP A CA 1
ATOM 686 C C . ASP A 1 89 ? -26.091 -3.460 21.388 1.00 92.06 89 ASP A C 1
ATOM 688 O O . ASP A 1 89 ? -26.405 -2.380 21.905 1.00 92.06 89 ASP A O 1
ATOM 692 N N . LEU A 1 90 ? -24.939 -3.615 20.723 1.00 90.75 90 LEU A N 1
ATOM 693 C CA . LEU A 1 90 ? -23.980 -2.528 20.526 1.00 90.75 90 LEU A CA 1
ATOM 694 C C . LEU A 1 90 ? -24.441 -1.563 19.445 1.00 90.75 90 LEU A C 1
ATOM 696 O O . LEU A 1 90 ? -24.408 -0.359 19.690 1.00 90.75 90 LEU A O 1
ATOM 700 N N . ASP A 1 91 ? -24.906 -2.077 18.308 1.00 86.12 91 ASP A N 1
ATOM 701 C CA . ASP A 1 91 ? -25.362 -1.244 17.193 1.00 86.12 91 ASP A CA 1
ATOM 702 C C . ASP A 1 91 ? -26.523 -0.350 17.644 1.00 86.12 91 ASP A C 1
ATOM 704 O O . ASP A 1 91 ? -26.447 0.869 17.530 1.00 86.12 91 ASP A O 1
ATOM 708 N N . ASP A 1 92 ? -27.516 -0.913 18.334 1.00 87.06 92 ASP A N 1
ATOM 709 C CA . ASP A 1 92 ? -28.678 -0.164 18.832 1.00 87.06 92 ASP A CA 1
ATOM 710 C C . ASP A 1 92 ? -28.326 0.985 19.800 1.00 87.06 92 ASP A C 1
ATOM 712 O O . ASP A 1 92 ? -29.088 1.946 19.936 1.00 87.06 92 ASP A O 1
ATOM 716 N N . LYS A 1 93 ? -27.203 0.889 20.525 1.00 90.19 93 LYS A N 1
ATOM 717 C CA . LYS A 1 93 ? -26.822 1.861 21.569 1.00 90.19 93 LYS A CA 1
ATOM 718 C C . LYS A 1 93 ? -25.685 2.787 21.175 1.00 90.19 93 LYS A C 1
ATOM 720 O O . LYS A 1 93 ? -25.587 3.878 21.735 1.00 90.19 93 LYS A O 1
ATOM 725 N N . PHE A 1 94 ? -24.816 2.348 20.273 1.00 94.12 94 PHE A N 1
ATOM 726 C CA . PHE A 1 94 ? -23.548 3.006 19.995 1.00 94.12 94 PHE A CA 1
ATOM 727 C C . PHE A 1 94 ? -23.191 3.068 18.502 1.00 94.12 94 PHE A C 1
ATOM 729 O O . PHE A 1 94 ? -22.036 3.361 18.192 1.00 94.12 94 PHE A O 1
ATOM 736 N N . GLU A 1 95 ? -24.150 2.871 17.587 1.00 93.31 95 GLU A N 1
ATOM 737 C CA . GLU A 1 95 ? -23.956 2.937 16.124 1.00 93.31 95 GLU A CA 1
ATOM 738 C C . GLU A 1 95 ? -23.041 4.093 15.688 1.00 93.31 95 GLU A C 1
ATOM 740 O O . GLU A 1 95 ? -22.048 3.890 14.989 1.00 93.31 95 GLU A O 1
ATOM 745 N N . ASP A 1 96 ? -23.335 5.315 16.142 1.00 94.62 96 ASP A N 1
ATOM 746 C CA . ASP A 1 96 ? -22.583 6.505 15.742 1.00 94.62 96 ASP A CA 1
ATOM 747 C C . ASP A 1 96 ? -21.107 6.441 16.145 1.00 94.62 96 ASP A C 1
ATOM 749 O O . ASP A 1 96 ? -20.241 6.832 15.360 1.00 94.62 96 ASP A O 1
ATOM 753 N N . LYS A 1 97 ? -20.815 5.918 17.341 1.00 95.06 97 LYS A N 1
ATOM 754 C CA . LYS A 1 97 ? -19.444 5.790 17.845 1.00 95.06 97 LYS A CA 1
ATOM 755 C C . LYS A 1 97 ? -18.700 4.648 17.172 1.00 95.06 97 LYS A C 1
ATOM 757 O O . LYS A 1 97 ? -17.527 4.819 16.858 1.00 95.06 97 LYS A O 1
ATOM 762 N N . ILE A 1 98 ? -19.370 3.522 16.917 1.00 94.44 98 ILE A N 1
ATOM 763 C CA . ILE A 1 98 ? -18.800 2.397 16.159 1.00 94.44 98 ILE A CA 1
ATOM 764 C C . ILE A 1 98 ? -18.392 2.892 14.772 1.00 94.44 98 ILE A C 1
ATOM 766 O O . ILE A 1 98 ? -17.225 2.796 14.404 1.00 94.44 98 ILE A O 1
ATOM 770 N N . ARG A 1 99 ? -19.309 3.562 14.067 1.00 94.00 99 ARG A N 1
ATOM 771 C CA . ARG A 1 99 ? -19.053 4.152 12.748 1.00 94.00 99 ARG A CA 1
ATOM 772 C C . ARG A 1 99 ? -17.943 5.201 12.768 1.00 94.00 99 ARG A C 1
ATOM 774 O O . ARG A 1 99 ? -17.212 5.354 11.793 1.00 94.00 99 ARG A O 1
ATOM 781 N N . GLU A 1 100 ? -17.842 5.995 13.830 1.00 94.88 100 GLU A N 1
ATOM 782 C CA . GLU A 1 100 ? -16.757 6.965 13.962 1.00 94.88 100 GLU A CA 1
ATOM 783 C C . GLU A 1 100 ? -15.407 6.278 14.217 1.00 94.88 100 GLU A C 1
ATOM 785 O O . GLU A 1 100 ? -14.417 6.661 13.597 1.00 94.88 100 GLU A O 1
ATOM 790 N N . THR A 1 101 ? -15.366 5.232 15.048 1.00 94.69 101 THR A N 1
ATOM 791 C CA . THR A 1 101 ? -14.179 4.380 15.229 1.00 94.69 101 THR A CA 1
ATOM 792 C C . THR A 1 101 ? -13.755 3.727 13.912 1.00 94.69 101 THR A C 1
ATOM 794 O O . THR A 1 101 ? -12.581 3.828 13.555 1.00 94.69 101 THR A O 1
ATOM 797 N N . ASP A 1 102 ? -14.694 3.168 13.142 1.00 93.38 102 ASP A N 1
ATOM 798 C CA . ASP A 1 102 ? -14.417 2.570 11.829 1.00 93.38 102 ASP A CA 1
ATOM 799 C C . ASP A 1 102 ? -13.716 3.551 10.889 1.00 93.38 102 ASP A C 1
ATOM 801 O O . ASP A 1 102 ? -12.724 3.193 10.267 1.00 93.38 102 ASP A O 1
ATOM 805 N N . LYS A 1 103 ? -14.140 4.820 10.838 1.00 92.88 103 LYS A N 1
ATOM 806 C CA . LYS A 1 103 ? -13.490 5.837 9.988 1.00 92.88 103 LYS A CA 1
ATOM 807 C C . LYS A 1 103 ? -12.026 6.087 10.353 1.00 92.88 103 LYS A C 1
ATOM 809 O O . LYS A 1 103 ? -11.209 6.355 9.471 1.00 92.88 103 LYS A O 1
ATOM 814 N N . TYR A 1 104 ? -11.685 6.060 11.642 1.00 90.38 104 TYR A N 1
ATOM 815 C CA . TYR A 1 104 ? -10.296 6.224 12.079 1.00 90.38 104 TYR A CA 1
ATOM 816 C C . TYR A 1 104 ? -9.442 5.010 11.698 1.00 90.38 104 TYR A C 1
ATOM 818 O O . TYR A 1 104 ? -8.306 5.177 11.247 1.00 90.38 104 TYR A O 1
ATOM 826 N N . ILE A 1 105 ? -10.008 3.808 11.827 1.00 91.69 105 ILE A N 1
ATOM 827 C CA . ILE A 1 105 ? -9.362 2.547 11.448 1.00 91.69 105 ILE A CA 1
ATOM 828 C C . ILE A 1 105 ? -9.185 2.466 9.923 1.00 91.69 105 ILE A C 1
ATOM 830 O O . ILE A 1 105 ? -8.076 2.211 9.452 1.00 91.69 105 ILE A O 1
ATOM 834 N N . GLU A 1 106 ? -10.235 2.761 9.153 1.00 89.88 106 GLU A N 1
ATOM 835 C CA . GLU A 1 106 ? -10.244 2.781 7.684 1.00 89.88 106 GLU A CA 1
ATOM 836 C C . GLU A 1 106 ? -9.161 3.713 7.149 1.00 89.88 106 GLU A C 1
ATOM 838 O O . GLU A 1 106 ? -8.331 3.305 6.341 1.00 89.88 106 GLU A O 1
ATOM 843 N N . LYS A 1 107 ? -9.069 4.933 7.693 1.00 89.81 107 LYS A N 1
ATOM 844 C CA . LYS A 1 107 ? -8.021 5.884 7.316 1.00 89.81 107 LYS A CA 1
ATOM 845 C C . LYS A 1 107 ? -6.614 5.311 7.502 1.00 89.81 107 LYS A C 1
ATOM 847 O O . LYS A 1 107 ? -5.722 5.588 6.701 1.00 89.81 107 LYS A O 1
ATOM 852 N N . ARG A 1 108 ? -6.379 4.543 8.569 1.00 89.75 108 ARG A N 1
ATOM 853 C CA . ARG A 1 108 ? -5.068 3.930 8.808 1.00 89.75 108 ARG A CA 1
ATOM 854 C C . ARG A 1 108 ? -4.784 2.817 7.817 1.00 89.75 108 ARG A C 1
ATOM 856 O O . ARG A 1 108 ? -3.666 2.760 7.309 1.00 89.75 108 ARG A O 1
ATOM 863 N N . TYR A 1 109 ? -5.758 1.945 7.581 1.00 88.25 109 TYR A N 1
ATOM 864 C CA . TYR A 1 109 ? -5.640 0.909 6.566 1.00 88.25 109 TYR A CA 1
ATOM 865 C C . TYR A 1 109 ? -5.348 1.535 5.193 1.00 88.25 109 TYR A C 1
ATOM 867 O O . TYR A 1 109 ? -4.386 1.125 4.550 1.00 88.25 109 TYR A O 1
ATOM 875 N N . ASP A 1 110 ? -6.066 2.591 4.802 1.00 87.38 110 ASP A N 1
ATOM 876 C CA . ASP A 1 110 ? -5.813 3.333 3.565 1.00 87.38 110 ASP A CA 1
ATOM 877 C C . ASP A 1 110 ? -4.380 3.872 3.522 1.00 87.38 110 ASP A C 1
ATOM 879 O O . ASP A 1 110 ? -3.664 3.683 2.541 1.00 87.38 110 ASP A O 1
ATOM 883 N N . ASP A 1 111 ? -3.907 4.503 4.598 1.00 90.12 111 ASP A N 1
ATOM 884 C CA . ASP A 1 111 ? -2.538 5.016 4.659 1.00 90.12 111 ASP A CA 1
ATOM 885 C C . ASP A 1 111 ? -1.484 3.899 4.519 1.00 90.12 111 ASP A C 1
ATOM 887 O O . ASP A 1 111 ? -0.450 4.118 3.880 1.00 90.12 111 ASP A O 1
ATOM 891 N N . ILE A 1 112 ? -1.722 2.724 5.117 1.00 91.81 112 ILE A N 1
ATOM 892 C CA . ILE A 1 112 ? -0.855 1.537 5.015 1.00 91.81 112 ILE A CA 1
ATOM 893 C C . ILE A 1 112 ? -0.877 0.996 3.588 1.00 91.81 112 ILE A C 1
ATOM 895 O O . ILE A 1 112 ? 0.182 0.822 2.990 1.00 91.81 112 ILE A O 1
ATOM 899 N N . TYR A 1 113 ? -2.067 0.796 3.026 1.00 86.94 113 TYR A N 1
ATOM 900 C CA . TYR A 1 113 ? -2.286 0.336 1.659 1.00 86.94 113 TYR A CA 1
ATOM 901 C C . TYR A 1 113 ? -1.543 1.230 0.659 1.00 86.94 113 TYR A C 1
ATOM 903 O O . TYR A 1 113 ? -0.759 0.763 -0.170 1.00 86.94 113 TYR A O 1
ATOM 911 N N . LEU A 1 114 ? -1.710 2.548 0.783 1.00 84.12 114 LEU A N 1
ATOM 912 C CA . LEU A 1 114 ? -1.076 3.524 -0.097 1.00 84.12 114 LEU A CA 1
ATOM 913 C C . LEU A 1 114 ? 0.443 3.553 0.040 1.00 84.12 114 LEU A C 1
ATOM 915 O O . LEU A 1 114 ? 1.148 3.604 -0.970 1.00 84.12 114 LEU A O 1
ATOM 919 N N . ALA A 1 115 ? 0.956 3.536 1.268 1.00 87.56 115 ALA A N 1
ATOM 920 C CA . ALA A 1 115 ? 2.392 3.553 1.508 1.00 87.56 115 ALA A CA 1
ATOM 921 C C . ALA A 1 115 ? 3.056 2.231 1.093 1.00 87.56 115 ALA A C 1
ATOM 923 O O . ALA A 1 115 ? 4.133 2.256 0.500 1.00 87.56 115 ALA A O 1
ATOM 924 N N . GLY A 1 116 ? 2.400 1.097 1.340 1.00 88.25 116 GLY A N 1
ATOM 925 C CA . GLY A 1 116 ? 2.848 -0.227 0.919 1.00 88.25 116 GLY A CA 1
ATOM 926 C C . GLY A 1 116 ? 2.933 -0.335 -0.602 1.00 88.25 116 GLY A C 1
ATOM 927 O O . GLY A 1 116 ? 3.966 -0.734 -1.134 1.00 88.25 116 GLY A O 1
ATOM 928 N N . HIS A 1 117 ? 1.911 0.128 -1.328 1.00 82.50 117 HIS A N 1
ATOM 929 C CA . HIS A 1 117 ? 1.970 0.188 -2.791 1.00 82.50 117 HIS A CA 1
ATOM 930 C C . HIS A 1 117 ? 3.047 1.139 -3.310 1.00 82.50 117 HIS A C 1
ATOM 932 O O . HIS A 1 117 ? 3.754 0.793 -4.255 1.00 82.50 117 HIS A O 1
ATOM 938 N N . ALA A 1 118 ? 3.224 2.303 -2.682 1.00 80.31 118 ALA A N 1
ATOM 939 C CA . ALA A 1 118 ? 4.298 3.219 -3.050 1.00 80.31 118 ALA A CA 1
ATOM 940 C C . ALA A 1 118 ? 5.679 2.574 -2.870 1.00 80.31 118 ALA A C 1
ATOM 942 O O . ALA A 1 118 ? 6.535 2.711 -3.745 1.00 80.31 118 ALA A O 1
ATOM 943 N N . LEU A 1 119 ? 5.882 1.815 -1.788 1.00 84.50 119 LEU A N 1
ATOM 944 C CA . LEU A 1 119 ? 7.095 1.028 -1.595 1.00 84.50 119 LEU A CA 1
ATOM 945 C C . LEU A 1 119 ? 7.267 -0.017 -2.696 1.00 84.50 119 LEU A C 1
ATOM 947 O O . LEU A 1 119 ? 8.320 -0.051 -3.313 1.00 84.50 119 LEU A O 1
ATOM 951 N N . LEU A 1 120 ? 6.254 -0.823 -3.005 1.00 81.06 120 LEU A N 1
ATOM 952 C CA . LEU A 1 120 ? 6.366 -1.866 -4.035 1.00 81.06 120 LEU A CA 1
ATOM 953 C C . LEU A 1 120 ? 6.590 -1.297 -5.443 1.00 81.06 120 LEU A C 1
ATOM 955 O O . LEU A 1 120 ? 7.263 -1.913 -6.272 1.00 81.06 120 LEU A O 1
ATOM 959 N N . SER A 1 121 ? 6.085 -0.090 -5.704 1.00 77.75 121 SER A N 1
ATOM 960 C CA . SER A 1 121 ? 6.127 0.516 -7.033 1.00 77.75 121 SER A CA 1
ATOM 961 C C . SER A 1 121 ? 7.531 0.719 -7.588 1.00 77.75 121 SER A C 1
ATOM 963 O O . SER A 1 121 ? 7.718 0.747 -8.800 1.00 77.75 121 SER A O 1
ATOM 965 N N . GLY A 1 122 ? 8.542 0.890 -6.730 1.00 77.38 122 GLY A N 1
ATOM 966 C CA . GLY A 1 122 ? 9.866 1.306 -7.194 1.00 77.38 122 GLY A CA 1
ATOM 967 C C . GLY A 1 122 ? 9.895 2.719 -7.772 1.00 77.38 122 GLY A C 1
ATOM 968 O O . GLY A 1 122 ? 10.919 3.107 -8.330 1.00 77.38 122 GLY A O 1
ATOM 969 N N . ILE A 1 123 ? 8.807 3.482 -7.645 1.00 81.44 123 ILE A N 1
ATOM 970 C CA . ILE A 1 123 ? 8.678 4.842 -8.149 1.00 81.44 123 ILE A CA 1
ATOM 971 C C . ILE A 1 123 ? 8.968 5.826 -7.014 1.00 81.44 123 ILE A C 1
ATOM 973 O O . ILE A 1 123 ? 8.293 5.862 -5.989 1.00 81.44 123 ILE A O 1
ATOM 977 N N . GLU A 1 124 ? 9.961 6.676 -7.228 1.00 80.31 124 GLU A N 1
ATOM 978 C CA . GLU A 1 124 ? 10.318 7.799 -6.373 1.00 80.31 124 GLU A CA 1
ATOM 979 C C . GLU A 1 124 ? 9.758 9.096 -6.961 1.00 80.31 124 GLU A C 1
ATOM 981 O O . GLU A 1 124 ? 9.989 9.413 -8.129 1.00 80.31 124 GLU A O 1
ATOM 986 N N . VAL A 1 125 ? 9.068 9.892 -6.144 1.00 78.25 125 VAL A N 1
ATOM 987 C CA . VAL A 1 125 ? 8.694 11.266 -6.507 1.00 78.25 125 VAL A CA 1
ATOM 988 C C . VAL A 1 125 ? 9.890 12.178 -6.235 1.00 78.25 125 VAL A C 1
ATOM 990 O O . VAL A 1 125 ? 10.270 12.383 -5.085 1.00 78.25 125 VAL A O 1
ATOM 993 N N . ILE A 1 126 ? 10.492 12.721 -7.292 1.00 83.31 126 ILE A N 1
ATOM 994 C CA . ILE A 1 126 ? 11.724 13.527 -7.229 1.00 83.31 126 ILE A CA 1
ATOM 995 C C . ILE A 1 126 ? 11.499 15.021 -7.495 1.00 83.31 126 ILE A C 1
ATOM 997 O O . ILE A 1 126 ? 12.412 15.822 -7.297 1.00 83.31 126 ILE A O 1
ATOM 1001 N N . ALA A 1 127 ? 10.311 15.413 -7.961 1.00 82.81 127 ALA A N 1
ATOM 1002 C CA . ALA A 1 127 ? 9.955 16.807 -8.220 1.00 82.81 127 ALA A CA 1
ATOM 1003 C C . ALA A 1 127 ? 8.432 17.025 -8.159 1.00 82.81 127 ALA A C 1
ATOM 1005 O O . ALA A 1 127 ? 7.666 16.101 -7.883 1.00 82.81 127 ALA A O 1
ATOM 1006 N N . SER A 1 128 ? 7.989 18.250 -8.449 1.00 81.56 128 SER A N 1
ATOM 1007 C CA . SER A 1 128 ? 6.570 18.572 -8.635 1.00 81.56 128 SER A CA 1
ATOM 1008 C C . SER A 1 128 ? 6.101 18.245 -10.063 1.00 81.56 128 SER A C 1
ATOM 1010 O O . SER A 1 128 ? 6.884 18.415 -11.002 1.00 81.56 128 SER A O 1
ATOM 1012 N N . PRO A 1 129 ? 4.833 17.834 -10.261 1.00 78.44 129 PRO A N 1
ATOM 1013 C CA . PRO A 1 129 ? 4.275 17.584 -11.589 1.00 78.44 129 PRO A CA 1
ATOM 1014 C C . PRO A 1 129 ? 4.366 18.799 -12.523 1.00 78.44 129 PRO A C 1
ATOM 1016 O O . PRO A 1 129 ? 4.110 19.930 -12.110 1.00 78.44 129 PRO A O 1
ATOM 1019 N N . ASN A 1 130 ? 4.686 18.553 -13.796 1.00 74.62 130 ASN A N 1
ATOM 1020 C CA . ASN A 1 130 ? 4.728 19.560 -14.856 1.00 74.62 130 ASN A CA 1
ATOM 1021 C C . ASN A 1 130 ? 3.970 19.043 -16.085 1.00 74.62 130 ASN A C 1
ATOM 1023 O O . ASN A 1 130 ? 4.275 17.965 -16.590 1.00 74.62 130 ASN A O 1
ATOM 1027 N N . GLN A 1 131 ? 3.005 19.821 -16.576 1.00 70.94 131 GLN A N 1
ATOM 1028 C CA . GLN A 1 131 ? 2.182 19.454 -17.732 1.00 70.94 131 GLN A CA 1
ATOM 1029 C C . GLN A 1 131 ? 2.984 19.332 -19.034 1.00 70.94 131 GLN A C 1
ATOM 1031 O O . GLN A 1 131 ? 2.608 18.550 -19.896 1.00 70.94 131 GLN A O 1
ATOM 1036 N N . SER A 1 132 ? 4.089 20.069 -19.183 1.00 71.25 132 SER A N 1
ATOM 1037 C CA . SER A 1 132 ? 4.938 19.999 -20.382 1.00 71.25 132 SER A CA 1
ATOM 1038 C C . SER A 1 132 ? 5.827 18.756 -20.434 1.00 71.25 132 SER A C 1
ATOM 1040 O O . SER A 1 132 ? 6.389 18.461 -21.482 1.00 71.25 132 SER A O 1
ATOM 1042 N N . THR A 1 133 ? 6.007 18.068 -19.306 1.00 67.69 133 THR A N 1
ATOM 1043 C CA . THR A 1 133 ? 6.843 16.868 -19.195 1.00 67.69 133 THR A CA 1
ATOM 1044 C C . THR A 1 133 ? 6.168 15.874 -18.250 1.00 67.69 133 THR A C 1
ATOM 1046 O O . THR A 1 133 ? 6.590 15.736 -17.091 1.00 67.69 133 THR A O 1
ATOM 1049 N N . PRO A 1 134 ? 5.090 15.207 -18.700 1.00 64.12 134 PRO A N 1
ATOM 1050 C CA . PRO A 1 134 ? 4.422 14.200 -17.891 1.00 64.12 134 PRO A CA 1
ATOM 1051 C C . PRO A 1 134 ? 5.450 13.158 -17.422 1.00 64.12 134 PRO A C 1
ATOM 1053 O O . PRO A 1 134 ? 6.379 12.795 -18.137 1.00 64.12 134 PRO A O 1
ATOM 1056 N N . PHE A 1 135 ? 5.349 12.754 -16.155 1.00 72.12 135 PHE A N 1
ATOM 1057 C CA . PHE A 1 135 ? 6.217 11.757 -15.502 1.00 72.12 135 PHE A CA 1
ATOM 1058 C C . PHE A 1 135 ? 7.666 12.166 -15.207 1.00 72.12 135 PHE A C 1
ATOM 1060 O O . PHE A 1 135 ? 8.352 11.437 -14.497 1.00 72.12 135 PHE A O 1
ATOM 1067 N N . SER A 1 136 ? 8.147 13.342 -15.626 1.00 74.38 136 SER A N 1
ATOM 1068 C CA . SER A 1 136 ? 9.528 13.770 -15.322 1.00 74.38 136 SER A CA 1
ATOM 1069 C C . SER A 1 136 ? 9.811 13.963 -13.829 1.00 74.38 136 SER A C 1
ATOM 1071 O O . SER A 1 136 ? 10.967 14.070 -13.425 1.00 74.38 136 SER A O 1
ATOM 1073 N N . TYR A 1 137 ? 8.749 14.076 -13.036 1.00 78.62 137 TYR A N 1
ATOM 1074 C CA . TYR A 1 137 ? 8.778 14.201 -11.585 1.00 78.62 137 TYR A CA 1
ATOM 1075 C C . TYR A 1 137 ? 8.864 12.848 -10.869 1.00 78.62 137 TYR A C 1
ATOM 1077 O O . TYR A 1 137 ? 8.955 12.813 -9.643 1.00 78.62 137 TYR A O 1
ATOM 1085 N N . LEU A 1 138 ? 8.846 11.752 -11.629 1.00 83.12 138 LEU A N 1
ATOM 1086 C CA . LEU A 1 138 ? 8.995 10.388 -11.158 1.00 83.12 138 LEU A CA 1
ATOM 1087 C C . LEU A 1 138 ? 10.351 9.834 -11.602 1.00 83.12 138 LEU A C 1
ATOM 1089 O O . LEU A 1 138 ? 10.818 10.082 -12.716 1.00 83.12 138 LEU A O 1
ATOM 1093 N N . LYS A 1 139 ? 10.965 9.037 -10.738 1.00 85.44 139 LYS A N 1
ATOM 1094 C CA . LYS A 1 139 ? 12.130 8.212 -11.042 1.00 85.44 139 LYS A CA 1
ATOM 1095 C C . LYS A 1 139 ? 11.784 6.771 -10.711 1.00 85.44 139 LYS A C 1
ATOM 1097 O O . LYS A 1 139 ? 11.287 6.499 -9.629 1.00 85.44 139 LYS A O 1
ATOM 1102 N N . VAL A 1 140 ? 12.056 5.849 -11.624 1.00 86.38 140 VAL A N 1
ATOM 1103 C CA . VAL A 1 140 ? 11.774 4.426 -11.427 1.00 86.38 140 VAL A CA 1
ATOM 1104 C C . VAL A 1 140 ? 13.061 3.663 -11.183 1.00 86.38 140 VAL A C 1
ATOM 1106 O O . VAL A 1 140 ? 13.947 3.600 -12.038 1.00 86.38 140 VAL A O 1
ATOM 1109 N N . ASN A 1 141 ? 13.153 3.036 -10.019 1.00 83.62 141 ASN A N 1
ATOM 1110 C CA . ASN A 1 141 ? 14.246 2.155 -9.637 1.00 83.62 141 ASN A CA 1
ATOM 1111 C C . ASN A 1 141 ? 14.045 0.768 -10.265 1.00 83.62 141 ASN A C 1
ATOM 1113 O O . ASN A 1 141 ? 13.819 -0.222 -9.576 1.00 83.62 141 ASN A O 1
ATOM 1117 N N . ARG A 1 142 ? 14.093 0.710 -11.596 1.00 84.75 142 ARG A N 1
ATOM 1118 C CA . ARG A 1 142 ? 14.105 -0.523 -12.389 1.00 84.75 142 ARG A CA 1
ATOM 1119 C C . ARG A 1 142 ? 15.115 -0.380 -13.534 1.00 84.75 142 ARG A C 1
ATOM 1121 O O . ARG A 1 142 ? 15.299 0.737 -14.034 1.00 84.75 142 ARG A O 1
ATOM 1128 N N . PRO A 1 143 ? 15.784 -1.469 -13.949 1.00 86.88 143 PRO A N 1
ATOM 1129 C CA . PRO A 1 143 ? 16.560 -1.492 -15.184 1.00 86.88 143 PRO A CA 1
ATOM 1130 C C . PRO A 1 143 ? 15.707 -1.141 -16.408 1.00 86.88 143 PRO A C 1
ATOM 1132 O O . PRO A 1 143 ? 14.479 -1.224 -16.375 1.00 86.88 143 PRO A O 1
ATOM 1135 N N . ASN A 1 144 ? 16.363 -0.799 -17.515 1.00 87.00 144 ASN A N 1
ATOM 1136 C CA . ASN A 1 144 ? 15.667 -0.604 -18.784 1.00 87.00 144 ASN A CA 1
ATOM 1137 C C . ASN A 1 144 ? 14.920 -1.885 -19.187 1.00 87.00 144 ASN A C 1
ATOM 1139 O O . ASN A 1 144 ? 15.489 -2.971 -19.064 1.00 87.00 144 ASN A O 1
ATOM 1143 N N . GLY A 1 145 ? 13.695 -1.759 -19.693 1.00 86.25 145 GLY A N 1
ATOM 1144 C CA . GLY A 1 145 ? 12.906 -2.913 -20.119 1.00 86.25 145 GLY A CA 1
ATOM 1145 C C . GLY A 1 145 ? 11.405 -2.655 -20.202 1.00 86.25 145 GLY A C 1
ATOM 1146 O O . GLY A 1 145 ? 10.925 -1.565 -19.875 1.00 86.25 145 GLY A O 1
ATOM 1147 N N . PHE A 1 146 ? 10.682 -3.691 -20.620 1.00 82.81 146 PHE A N 1
ATOM 1148 C CA . PHE A 1 146 ? 9.226 -3.765 -20.552 1.00 82.81 146 PHE A CA 1
ATOM 1149 C C . PHE A 1 146 ? 8.781 -4.523 -19.321 1.00 82.81 146 PHE A C 1
ATOM 1151 O O . PHE A 1 146 ? 9.214 -5.654 -19.113 1.00 82.81 146 PHE A O 1
ATOM 1158 N N . TYR A 1 147 ? 7.880 -3.927 -18.551 1.00 85.25 147 TYR A N 1
ATOM 1159 C CA . TYR A 1 147 ? 7.390 -4.517 -17.314 1.00 85.25 147 TYR A CA 1
ATOM 1160 C C . TYR A 1 147 ? 5.870 -4.624 -17.346 1.00 85.25 147 TYR A C 1
ATOM 1162 O O . TYR A 1 147 ? 5.214 -3.657 -17.743 1.00 85.25 147 TYR A O 1
ATOM 1170 N N . PRO A 1 148 ? 5.303 -5.754 -16.901 1.00 81.56 148 PRO A N 1
ATOM 1171 C CA . PRO A 1 148 ? 3.899 -5.823 -16.578 1.00 81.56 148 PRO A CA 1
ATOM 1172 C C . PRO A 1 148 ? 3.664 -4.993 -15.323 1.00 81.56 148 PRO A C 1
ATOM 1174 O O . PRO A 1 148 ? 4.499 -4.938 -14.410 1.00 81.56 148 PRO A O 1
ATOM 1177 N N . VAL A 1 149 ? 2.519 -4.334 -15.304 1.00 80.31 149 VAL A N 1
ATOM 1178 C CA . VAL A 1 149 ? 2.131 -3.458 -14.219 1.00 80.31 149 VAL A CA 1
ATOM 1179 C C . VAL A 1 149 ? 0.727 -3.779 -13.783 1.00 80.31 149 VAL A C 1
ATOM 1181 O O . VAL A 1 149 ? -0.223 -3.698 -14.560 1.00 80.31 149 VAL A O 1
ATOM 1184 N N . GLU A 1 150 ? 0.595 -4.058 -12.498 1.00 76.50 150 GLU A N 1
ATOM 1185 C CA . GLU A 1 150 ? -0.696 -4.031 -11.838 1.00 76.50 150 GLU A CA 1
ATOM 1186 C C . GLU A 1 150 ? -0.919 -2.600 -11.358 1.00 76.50 150 GLU A C 1
ATOM 1188 O O . GLU A 1 150 ? -0.219 -2.110 -10.469 1.00 76.50 150 GLU A O 1
ATOM 1193 N N . ALA A 1 151 ? -1.864 -1.891 -11.969 1.00 66.44 151 ALA A N 1
ATOM 1194 C CA . ALA A 1 151 ? -2.290 -0.597 -11.459 1.00 66.44 151 ALA A CA 1
ATOM 1195 C C . ALA A 1 151 ? -3.726 -0.698 -10.967 1.00 66.44 151 ALA A C 1
ATOM 1197 O O . ALA A 1 151 ? -4.629 -1.080 -11.709 1.00 66.44 151 ALA A O 1
ATOM 1198 N N . TYR A 1 152 ? -3.922 -0.302 -9.717 1.00 60.66 152 TYR A N 1
ATOM 1199 C CA . TYR A 1 152 ? -5.249 -0.107 -9.146 1.00 60.66 152 TYR A CA 1
ATOM 1200 C C . TYR A 1 152 ? -5.871 1.211 -9.643 1.00 60.66 152 TYR A C 1
ATOM 1202 O O . TYR A 1 152 ? -7.088 1.317 -9.746 1.00 60.66 152 TYR A O 1
ATOM 1210 N N . ASP A 1 153 ? -5.028 2.192 -10.004 1.00 62.47 153 ASP A N 1
ATOM 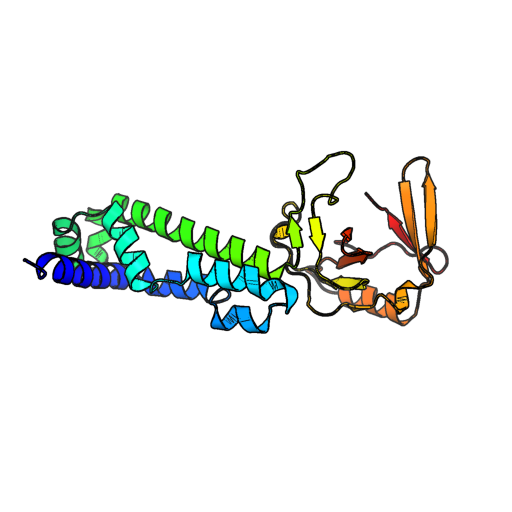1211 C CA . ASP A 1 153 ? -5.408 3.463 -10.626 1.00 62.47 153 ASP A CA 1
ATOM 1212 C C . ASP A 1 153 ? -4.265 4.001 -11.515 1.00 62.47 153 ASP A C 1
ATOM 1214 O O . ASP A 1 153 ? -3.202 4.390 -11.021 1.00 62.47 153 ASP A O 1
ATOM 1218 N N . PHE A 1 154 ? -4.480 4.053 -12.834 1.00 59.88 154 PHE A N 1
ATOM 1219 C CA . PHE A 1 154 ? -3.504 4.584 -13.799 1.00 59.88 154 PHE A CA 1
ATOM 1220 C C . PHE A 1 154 ? -3.296 6.102 -13.687 1.00 59.88 154 PHE A C 1
ATOM 1222 O O . PHE A 1 154 ? -2.298 6.618 -14.190 1.00 59.88 154 PHE A O 1
ATOM 1229 N N . HIS A 1 155 ? -4.183 6.825 -12.997 1.00 62.38 155 HIS A N 1
ATOM 1230 C CA . HIS A 1 155 ? -3.997 8.245 -12.692 1.00 62.38 155 HIS A CA 1
ATOM 1231 C C . HIS A 1 155 ? -2.996 8.479 -11.555 1.00 62.38 155 HIS A C 1
ATOM 1233 O O . HIS A 1 155 ? -2.517 9.601 -11.376 1.00 62.38 155 HIS A O 1
ATOM 1239 N N . MET A 1 156 ? -2.635 7.433 -10.805 1.00 67.56 156 MET A N 1
ATOM 1240 C CA . MET A 1 156 ? -1.683 7.500 -9.700 1.00 67.56 156 MET A CA 1
ATOM 1241 C C . MET A 1 156 ? -0.555 6.501 -9.925 1.00 67.56 156 MET A C 1
ATOM 1243 O O . MET A 1 156 ? -0.473 5.482 -9.247 1.00 67.56 156 MET A O 1
ATOM 1247 N N . LEU A 1 157 ? 0.342 6.822 -10.863 1.00 71.19 157 LEU A N 1
ATOM 1248 C CA . LEU A 1 157 ? 1.453 5.947 -11.257 1.00 71.19 157 LEU A CA 1
ATOM 1249 C C . LEU A 1 157 ? 2.274 5.435 -10.070 1.00 71.19 157 LEU A C 1
ATOM 1251 O O . LEU A 1 157 ? 2.675 4.285 -10.065 1.00 71.19 157 LEU A O 1
ATOM 1255 N N . GLN A 1 158 ? 2.458 6.234 -9.020 1.00 70.25 158 GLN A N 1
ATOM 1256 C CA . GLN A 1 158 ? 3.129 5.830 -7.778 1.00 70.25 158 GLN A CA 1
ATOM 1257 C C . GLN A 1 158 ? 2.459 4.658 -7.030 1.00 70.25 158 GLN A C 1
ATOM 1259 O O . GLN A 1 158 ? 3.016 4.162 -6.060 1.00 70.25 158 GLN A O 1
ATOM 1264 N N . ARG A 1 159 ? 1.258 4.237 -7.436 1.00 72.31 159 ARG A N 1
ATOM 1265 C CA . ARG A 1 159 ? 0.514 3.090 -6.889 1.00 72.31 159 ARG A CA 1
ATOM 1266 C C . ARG A 1 159 ? 0.553 1.871 -7.812 1.00 72.31 159 ARG A C 1
ATOM 1268 O O . ARG A 1 159 ? -0.140 0.889 -7.567 1.00 72.31 159 ARG A O 1
ATOM 1275 N N . MET A 1 160 ? 1.330 1.946 -8.887 1.00 78.06 160 MET A N 1
ATOM 1276 C CA . MET A 1 160 ? 1.590 0.825 -9.776 1.00 78.06 160 MET A CA 1
ATOM 1277 C C . MET A 1 160 ? 2.504 -0.175 -9.096 1.00 78.06 160 MET A C 1
ATOM 1279 O O . MET A 1 160 ? 3.557 0.204 -8.603 1.00 78.06 160 MET A O 1
ATOM 1283 N N . HIS A 1 161 ? 2.153 -1.450 -9.133 1.00 78.00 161 HIS A N 1
ATOM 1284 C CA . HIS A 1 161 ? 3.089 -2.516 -8.837 1.00 78.00 161 HIS A CA 1
ATOM 1285 C C . HIS A 1 161 ? 3.776 -2.923 -10.142 1.00 78.00 161 HIS A C 1
ATOM 1287 O O . HIS A 1 161 ? 3.177 -3.549 -11.015 1.00 78.00 161 HIS A O 1
ATOM 1293 N N . ILE A 1 162 ? 5.027 -2.489 -10.290 1.00 81.56 162 ILE A N 1
ATOM 1294 C CA . ILE A 1 162 ? 5.889 -2.868 -11.408 1.00 81.56 162 ILE A CA 1
ATOM 1295 C C . ILE A 1 162 ? 6.574 -4.171 -11.022 1.00 81.56 162 ILE A C 1
ATOM 1297 O O . ILE A 1 162 ? 7.246 -4.203 -9.986 1.00 81.56 162 ILE A O 1
ATOM 1301 N N . ALA A 1 163 ? 6.452 -5.210 -11.851 1.00 81.31 163 ALA A N 1
ATOM 1302 C CA . ALA A 1 163 ? 7.139 -6.468 -11.579 1.00 81.31 163 ALA A CA 1
ATOM 1303 C C . ALA A 1 163 ? 8.649 -6.263 -11.369 1.00 81.31 163 ALA A C 1
ATOM 1305 O O . ALA A 1 163 ? 9.250 -5.292 -11.845 1.00 81.31 163 ALA A O 1
ATOM 1306 N N . GLU A 1 164 ? 9.254 -7.166 -10.605 1.00 79.19 164 GLU A N 1
ATOM 1307 C CA . GLU A 1 164 ? 10.691 -7.139 -10.339 1.00 79.19 164 GLU A CA 1
ATOM 1308 C C . GLU A 1 164 ? 11.486 -7.316 -11.635 1.00 79.19 164 GLU A C 1
ATOM 1310 O O . GLU A 1 164 ? 12.340 -6.486 -11.959 1.00 79.19 164 GLU A O 1
ATOM 1315 N N . ASP A 1 165 ? 11.127 -8.341 -12.407 1.00 83.25 165 ASP A N 1
ATOM 1316 C CA . ASP A 1 165 ? 11.786 -8.680 -13.659 1.00 83.25 165 ASP A CA 1
ATOM 1317 C C . ASP A 1 165 ? 11.051 -8.104 -14.875 1.00 83.25 165 ASP A C 1
ATOM 1319 O O . ASP A 1 165 ? 9.813 -8.139 -14.948 1.00 83.25 165 ASP A O 1
ATOM 1323 N N . PRO A 1 166 ? 11.796 -7.599 -15.873 1.00 85.12 166 PRO A N 1
ATOM 1324 C CA . PRO A 1 166 ? 11.201 -7.215 -17.132 1.00 85.12 166 PRO A CA 1
ATOM 1325 C C . PRO A 1 166 ? 10.775 -8.458 -17.910 1.00 85.12 166 PRO A C 1
ATOM 1327 O O . PRO A 1 166 ? 11.489 -9.456 -17.986 1.00 85.12 166 PRO A O 1
ATOM 1330 N N . ILE A 1 167 ? 9.649 -8.345 -18.602 1.00 80.00 167 ILE A N 1
ATOM 1331 C CA . ILE A 1 167 ? 9.257 -9.313 -19.621 1.00 80.00 167 ILE A CA 1
ATOM 1332 C C . ILE A 1 167 ? 10.238 -9.256 -20.816 1.00 80.00 167 ILE A C 1
ATOM 1334 O O . ILE A 1 167 ? 10.533 -10.276 -21.439 1.00 80.00 167 ILE A O 1
ATOM 1338 N N . ILE A 1 168 ? 10.770 -8.066 -21.121 1.00 79.00 168 ILE A N 1
ATOM 1339 C CA . ILE A 1 168 ? 11.817 -7.841 -22.130 1.00 79.00 168 ILE A CA 1
ATOM 1340 C C . ILE A 1 168 ? 12.881 -6.936 -21.520 1.00 79.00 168 ILE A C 1
ATOM 1342 O O . ILE A 1 168 ? 12.603 -5.781 -21.180 1.00 79.00 168 ILE A O 1
ATOM 1346 N N . ASP A 1 169 ? 14.100 -7.445 -21.390 1.00 83.12 169 ASP A N 1
ATOM 1347 C CA . ASP A 1 169 ? 15.196 -6.699 -20.785 1.00 83.12 169 ASP A CA 1
ATOM 1348 C C . ASP A 1 169 ? 15.777 -5.618 -21.716 1.00 83.12 169 ASP A C 1
ATOM 1350 O O . ASP A 1 169 ? 15.653 -5.642 -22.942 1.00 83.12 169 ASP A O 1
ATOM 1354 N N . GLY A 1 170 ? 16.465 -4.645 -21.121 1.00 79.19 170 GLY A N 1
ATOM 1355 C CA . GLY A 1 170 ? 17.070 -3.534 -21.851 1.00 79.19 170 GLY A CA 1
ATOM 1356 C C . GLY A 1 170 ? 18.186 -3.924 -22.824 1.00 79.19 170 GLY A C 1
ATOM 1357 O O . GLY A 1 170 ? 18.557 -3.113 -23.672 1.00 79.19 170 GLY A O 1
ATOM 1358 N N . SER A 1 171 ? 18.745 -5.132 -22.728 1.00 80.06 171 SER A N 1
ATOM 1359 C CA . SER A 1 171 ? 19.745 -5.620 -23.678 1.00 80.06 171 SER A CA 1
ATOM 1360 C C . SER A 1 171 ? 19.126 -5.962 -25.033 1.00 80.06 171 SER A C 1
ATOM 1362 O O . SER A 1 171 ? 19.787 -5.775 -26.057 1.00 80.06 171 SER A O 1
ATOM 1364 N N . GLU A 1 172 ? 17.847 -6.342 -25.046 1.00 73.00 172 GLU A N 1
ATOM 1365 C CA . GLU A 1 172 ? 17.047 -6.550 -26.256 1.00 73.00 172 GLU A CA 1
ATOM 1366 C C . GLU A 1 172 ? 16.605 -5.218 -26.893 1.00 73.00 172 GLU A C 1
ATOM 1368 O O . GLU A 1 172 ? 16.334 -5.154 -28.089 1.00 73.00 172 GLU A O 1
ATOM 1373 N N . LEU A 1 173 ? 16.651 -4.112 -26.139 1.00 74.19 173 LEU A N 1
ATOM 1374 C CA . LEU A 1 173 ? 16.294 -2.768 -26.615 1.00 74.19 173 LEU A CA 1
ATOM 1375 C C . LEU A 1 173 ? 17.434 -2.029 -27.341 1.00 74.19 173 LEU A C 1
ATOM 1377 O O . LEU A 1 173 ? 17.255 -0.882 -27.753 1.00 74.19 173 LEU A O 1
ATOM 1381 N N . LYS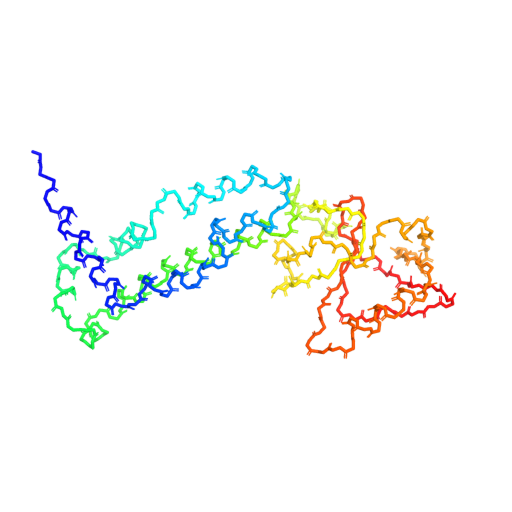 A 1 174 ? 18.612 -2.643 -27.523 1.00 64.88 174 LYS A N 1
ATOM 1382 C CA . LYS A 1 174 ? 19.828 -1.981 -28.052 1.00 64.88 174 LYS A CA 1
ATOM 1383 C C . LYS A 1 174 ? 19.710 -1.423 -29.476 1.00 64.88 174 LYS A C 1
ATOM 1385 O O . LYS A 1 174 ? 20.521 -0.586 -29.855 1.00 64.88 174 LYS A O 1
ATOM 1390 N N . ASN A 1 175 ? 18.699 -1.847 -30.229 1.00 65.19 175 ASN A N 1
ATOM 1391 C CA . ASN A 1 175 ? 18.422 -1.380 -31.589 1.00 65.19 175 ASN A CA 1
ATOM 1392 C C . ASN A 1 175 ? 17.162 -0.501 -31.667 1.00 65.19 175 ASN A C 1
ATOM 1394 O O . ASN A 1 175 ? 16.589 -0.337 -32.741 1.00 65.19 175 ASN A O 1
ATOM 1398 N N . THR A 1 176 ? 16.718 0.045 -30.533 1.00 65.94 176 THR A N 1
ATOM 1399 C CA . THR A 1 176 ? 15.567 0.948 -30.487 1.00 65.94 176 THR A CA 1
ATOM 1400 C C . THR A 1 176 ? 15.938 2.296 -31.097 1.00 65.94 176 THR A C 1
ATOM 1402 O O . THR A 1 176 ? 16.863 2.962 -30.632 1.00 65.94 176 THR A O 1
ATOM 1405 N N . THR A 1 177 ? 15.207 2.722 -32.121 1.00 64.56 177 THR A N 1
ATOM 1406 C CA . THR A 1 177 ? 15.395 4.024 -32.772 1.00 64.56 177 THR A CA 1
ATOM 1407 C C . THR A 1 177 ? 14.238 4.950 -32.441 1.00 64.56 177 THR A C 1
ATOM 1409 O O . THR A 1 177 ? 13.084 4.579 -32.635 1.00 64.56 177 THR A O 1
ATOM 1412 N N . ILE A 1 178 ? 14.535 6.169 -31.991 1.00 62.16 178 ILE A N 1
ATOM 1413 C CA . ILE A 1 178 ? 13.527 7.229 -31.904 1.00 62.16 178 ILE A CA 1
ATOM 1414 C C . ILE A 1 178 ? 13.319 7.780 -33.315 1.00 62.16 178 ILE A C 1
ATOM 1416 O O . ILE A 1 178 ? 14.293 8.145 -33.975 1.00 62.16 178 ILE A O 1
ATOM 1420 N N . TYR A 1 179 ? 12.079 7.838 -33.780 1.00 63.31 179 TYR A N 1
ATOM 1421 C CA . TYR A 1 179 ? 11.724 8.462 -35.049 1.00 63.31 179 TYR A CA 1
ATOM 1422 C C . TYR A 1 179 ? 10.675 9.551 -34.829 1.00 63.31 179 TYR A C 1
ATOM 1424 O O . TYR A 1 179 ? 9.894 9.515 -33.881 1.00 63.31 179 TYR A O 1
ATOM 1432 N N . ASP A 1 180 ? 10.691 10.546 -35.705 1.00 54.44 180 ASP A N 1
ATOM 1433 C CA . ASP A 1 180 ? 9.719 11.634 -35.717 1.00 54.44 180 ASP A CA 1
ATOM 1434 C C . ASP A 1 180 ? 8.475 11.145 -36.473 1.00 54.44 180 ASP A C 1
ATOM 1436 O O . ASP A 1 180 ? 8.568 10.788 -37.652 1.00 54.44 180 ASP A O 1
ATOM 1440 N N . TYR A 1 181 ? 7.340 11.015 -35.781 1.00 56.97 181 TYR A N 1
ATOM 1441 C CA . TYR A 1 181 ? 6.086 10.585 -36.406 1.00 56.97 181 TYR A CA 1
ATOM 1442 C C . TYR A 1 181 ? 5.348 11.772 -37.038 1.00 56.97 181 TYR A C 1
ATOM 1444 O O . TYR A 1 181 ? 4.711 11.596 -38.073 1.00 56.97 181 TYR A O 1
ATOM 1452 N N . ASN A 1 182 ? 5.448 12.959 -36.423 1.00 53.44 182 ASN A N 1
ATOM 1453 C CA . ASN A 1 182 ? 4.946 14.268 -36.859 1.00 53.44 182 ASN A CA 1
ATOM 1454 C C . ASN A 1 182 ? 5.586 15.365 -35.987 1.00 53.44 182 ASN A C 1
ATOM 1456 O O . ASN A 1 182 ? 5.964 15.088 -34.855 1.00 53.44 182 ASN A O 1
ATOM 1460 N N . THR A 1 183 ? 5.596 16.630 -36.438 1.00 47.47 183 THR A N 1
ATOM 1461 C CA . THR A 1 183 ? 6.119 17.778 -35.662 1.00 47.47 183 THR A CA 1
ATOM 1462 C C . THR A 1 183 ? 5.576 17.823 -34.228 1.00 47.47 183 THR A C 1
ATOM 1464 O O . THR A 1 183 ? 4.489 18.353 -33.998 1.00 47.47 183 THR A O 1
ATOM 1467 N N . GLY A 1 184 ? 6.363 17.311 -33.279 1.00 51.03 184 GLY A N 1
ATOM 1468 C CA . GLY A 1 184 ? 6.053 17.283 -31.847 1.00 51.03 184 GLY A CA 1
ATOM 1469 C C . GLY A 1 184 ? 5.882 15.888 -31.237 1.00 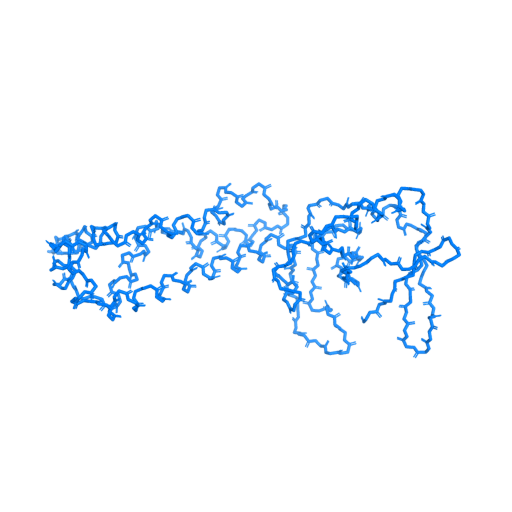51.03 184 GLY A C 1
ATOM 1470 O O . GLY A 1 184 ? 6.076 15.766 -30.031 1.00 51.03 184 GLY A O 1
ATOM 1471 N N . ASP A 1 185 ? 5.616 14.855 -32.043 1.00 53.50 185 ASP A N 1
ATOM 1472 C CA . ASP A 1 185 ? 5.337 13.492 -31.580 1.00 53.50 185 ASP A CA 1
ATOM 1473 C C . ASP A 1 185 ? 6.498 12.550 -31.921 1.00 53.50 185 ASP A C 1
ATOM 1475 O O . ASP A 1 185 ? 6.776 12.255 -33.090 1.00 53.50 185 ASP A O 1
ATOM 1479 N N . TYR A 1 186 ? 7.161 12.032 -30.887 1.00 55.41 186 TYR A N 1
ATOM 1480 C CA . TYR A 1 186 ? 8.228 11.049 -31.044 1.00 55.41 186 TYR A CA 1
ATOM 1481 C C . TYR A 1 186 ? 7.678 9.626 -30.920 1.00 55.41 186 TYR A C 1
ATOM 1483 O O . TYR A 1 186 ? 6.860 9.306 -30.055 1.00 55.41 186 TYR A O 1
ATOM 1491 N N . GLY A 1 187 ? 8.144 8.763 -31.816 1.00 62.84 187 GLY A N 1
ATOM 1492 C CA . GLY A 1 187 ? 7.910 7.333 -31.798 1.00 62.84 187 GLY A CA 1
ATOM 1493 C C . GLY A 1 187 ? 9.163 6.583 -31.349 1.00 62.84 187 GLY A C 1
ATOM 1494 O O . GLY A 1 187 ? 10.258 6.907 -31.803 1.00 62.84 187 GLY A O 1
ATOM 1495 N N . LEU A 1 188 ? 9.050 5.563 -30.499 1.00 64.94 188 LEU A N 1
ATOM 1496 C CA . LEU A 1 188 ? 10.111 4.556 -30.363 1.00 64.94 188 LEU A CA 1
ATOM 1497 C C . LEU A 1 188 ? 9.803 3.411 -31.323 1.00 64.94 188 LEU A C 1
ATOM 1499 O O . LEU A 1 188 ? 8.722 2.837 -31.267 1.00 64.94 188 LEU A O 1
ATOM 1503 N N . SER A 1 189 ? 10.750 3.103 -32.203 1.00 68.50 189 SER A N 1
ATOM 1504 C CA . SER A 1 189 ? 10.735 1.922 -33.059 1.00 68.50 189 SER A CA 1
ATOM 1505 C C . SER A 1 189 ? 11.601 0.856 -32.415 1.00 68.50 189 SER A C 1
ATOM 1507 O O . SER A 1 189 ? 12.814 1.039 -32.277 1.00 68.50 189 SER A O 1
ATOM 1509 N N . ILE A 1 190 ? 10.984 -0.264 -32.074 1.00 70.19 190 ILE A N 1
ATOM 1510 C CA . ILE A 1 190 ? 11.672 -1.442 -31.554 1.00 70.19 190 ILE A CA 1
ATOM 1511 C C . ILE A 1 190 ? 11.614 -2.516 -32.634 1.00 70.19 190 ILE A C 1
ATOM 1513 O O . ILE A 1 190 ? 10.511 -2.796 -33.107 1.00 70.19 190 ILE A O 1
ATOM 1517 N N . PRO A 1 191 ? 12.753 -3.103 -33.049 1.00 66.88 191 PRO A N 1
ATOM 1518 C CA . PRO A 1 191 ? 12.735 -4.201 -34.004 1.00 66.88 191 PRO A CA 1
ATOM 1519 C C . PRO A 1 191 ? 11.849 -5.337 -33.499 1.00 66.88 191 PRO A C 1
ATOM 1521 O O . PRO A 1 191 ? 12.022 -5.819 -32.378 1.00 66.88 191 PRO A O 1
ATOM 1524 N N . GLU A 1 192 ? 10.904 -5.746 -34.334 1.00 64.25 192 GLU A N 1
ATOM 1525 C CA . GLU A 1 192 ? 10.060 -6.904 -34.088 1.00 64.25 192 GLU A CA 1
ATOM 1526 C C . GLU A 1 192 ? 10.957 -8.148 -34.050 1.00 64.25 192 GLU A C 1
ATOM 1528 O O . GLU A 1 192 ? 11.797 -8.371 -34.927 1.00 64.25 192 GLU A O 1
ATOM 1533 N N . THR A 1 193 ? 10.837 -8.934 -32.983 1.00 68.62 193 THR A N 1
ATOM 1534 C CA . THR A 1 193 ? 11.485 -10.243 -32.879 1.00 68.62 193 THR A CA 1
ATOM 1535 C C . THR A 1 193 ? 10.410 -11.273 -32.587 1.00 68.62 193 THR A C 1
ATOM 1537 O O . THR A 1 193 ? 9.432 -10.956 -31.910 1.00 68.62 193 THR A O 1
ATOM 1540 N N . ASP A 1 194 ? 10.616 -12.522 -33.008 1.00 67.38 194 ASP A N 1
ATOM 1541 C CA . ASP A 1 194 ? 9.675 -13.617 -32.723 1.00 67.38 194 ASP A CA 1
ATOM 1542 C C . ASP A 1 194 ? 9.366 -13.739 -31.220 1.00 67.38 194 ASP A C 1
ATOM 1544 O O . ASP A 1 194 ? 8.279 -14.154 -30.822 1.00 67.38 194 ASP A O 1
ATOM 1548 N N . LYS A 1 195 ? 10.325 -13.367 -30.363 1.00 66.31 195 LYS A N 1
ATOM 1549 C CA . LYS A 1 195 ? 10.148 -13.333 -28.911 1.00 66.31 195 LYS A CA 1
ATOM 1550 C C . LYS A 1 195 ? 9.185 -12.222 -28.490 1.00 66.31 195 LYS A C 1
ATOM 1552 O O . LYS A 1 195 ? 8.310 -12.488 -27.679 1.00 66.31 195 LYS A O 1
ATOM 1557 N N . LEU A 1 196 ? 9.328 -11.021 -29.048 1.00 67.75 196 LEU A N 1
ATOM 1558 C CA . LEU A 1 196 ? 8.489 -9.852 -28.769 1.00 67.75 196 LEU A CA 1
ATOM 1559 C C . LEU A 1 196 ? 7.030 -10.091 -29.184 1.00 67.75 196 LEU A C 1
ATOM 1561 O O . LEU A 1 196 ? 6.113 -9.839 -28.404 1.00 67.75 196 LEU A O 1
ATOM 1565 N N . ASP A 1 197 ? 6.830 -10.629 -30.386 1.00 67.75 197 ASP A N 1
ATOM 15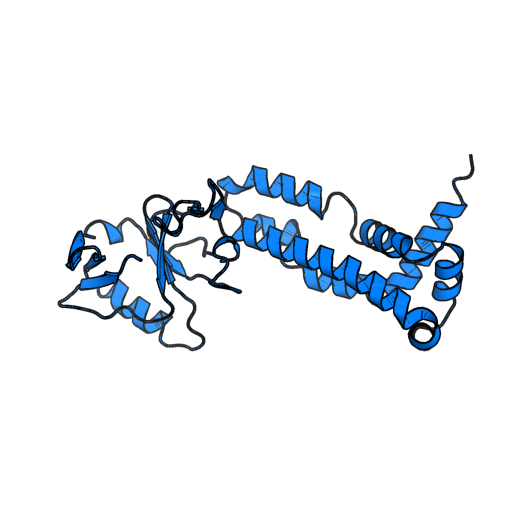66 C CA . ASP A 1 197 ? 5.501 -10.866 -30.954 1.00 67.75 197 ASP A CA 1
ATOM 1567 C C . ASP A 1 197 ? 4.730 -11.931 -30.196 1.00 67.75 197 ASP A C 1
ATOM 1569 O O . ASP A 1 197 ? 3.590 -11.704 -29.788 1.00 67.75 197 ASP A O 1
ATOM 1573 N N . ASN A 1 198 ? 5.362 -13.082 -29.955 1.00 68.75 198 ASN A N 1
ATOM 1574 C CA . ASN A 1 198 ? 4.734 -14.153 -29.187 1.00 68.75 198 ASN A CA 1
ATOM 1575 C C . ASN A 1 198 ? 4.370 -13.678 -27.781 1.00 68.75 198 ASN A C 1
ATOM 1577 O O . ASN A 1 198 ? 3.328 -14.040 -27.248 1.00 68.75 198 ASN A O 1
ATOM 1581 N N . LEU A 1 199 ? 5.207 -12.835 -27.192 1.00 69.06 199 LEU A N 1
ATOM 1582 C CA . LEU A 1 199 ? 5.048 -12.338 -25.840 1.00 69.06 199 LEU A CA 1
ATOM 1583 C C . LEU A 1 199 ? 3.934 -11.297 -25.730 1.00 69.06 199 LEU A C 1
ATOM 1585 O O . LEU A 1 199 ? 3.119 -11.402 -24.819 1.00 69.06 199 LEU A O 1
ATOM 1589 N N . PHE A 1 200 ? 3.816 -10.363 -26.678 1.00 71.12 200 PHE A N 1
ATOM 1590 C CA . PHE A 1 200 ? 2.673 -9.450 -26.708 1.00 71.12 200 PHE A CA 1
ATOM 1591 C C . PHE A 1 200 ? 1.371 -10.178 -27.034 1.00 71.12 200 PHE A C 1
ATOM 1593 O O . PHE A 1 200 ? 0.350 -9.894 -26.409 1.00 71.12 200 PHE A O 1
ATOM 1600 N N . GLN A 1 201 ? 1.388 -11.140 -27.960 1.00 69.44 201 GLN A N 1
ATOM 1601 C CA . GLN A 1 201 ? 0.193 -11.926 -28.258 1.00 69.44 201 GLN A CA 1
ATOM 1602 C C . GLN A 1 201 ? -0.256 -12.760 -27.060 1.00 69.44 201 GLN A C 1
ATOM 1604 O O . GLN A 1 201 ? -1.441 -12.744 -26.753 1.00 69.44 201 GLN A O 1
ATOM 1609 N N . LEU A 1 202 ? 0.664 -13.423 -26.352 1.00 69.31 202 LEU A N 1
ATOM 1610 C CA . LEU A 1 202 ? 0.354 -14.190 -25.141 1.00 69.31 202 LEU A CA 1
ATOM 1611 C C . LEU A 1 202 ? -0.115 -13.286 -23.995 1.00 69.31 202 LEU A C 1
ATOM 1613 O O . LEU A 1 202 ? -1.139 -13.565 -23.381 1.00 69.31 202 LEU A O 1
ATOM 1617 N N . HIS A 1 203 ? 0.589 -12.183 -23.727 1.00 68.88 203 HIS A N 1
ATOM 1618 C CA . HIS A 1 203 ? 0.280 -11.284 -22.608 1.00 68.88 203 HIS A CA 1
ATOM 1619 C C . HIS A 1 203 ? -1.063 -10.564 -22.774 1.00 68.88 203 HIS A C 1
ATOM 1621 O O . HIS A 1 203 ? -1.766 -10.314 -21.800 1.00 68.88 203 HIS A O 1
ATOM 1627 N N . PHE A 1 204 ? -1.450 -10.246 -24.012 1.00 68.56 204 PHE A N 1
ATOM 1628 C CA . PHE A 1 204 ? -2.716 -9.576 -24.314 1.00 68.56 204 PHE A CA 1
ATOM 1629 C C . PHE A 1 204 ? -3.816 -10.518 -24.839 1.00 68.56 204 PHE A C 1
ATOM 1631 O O . PHE A 1 204 ? -4.865 -10.018 -25.270 1.00 68.56 204 PHE A O 1
ATOM 1638 N N . ALA A 1 205 ? -3.594 -11.839 -24.824 1.00 67.38 205 ALA A N 1
ATOM 1639 C CA . ALA A 1 205 ? -4.595 -12.839 -25.207 1.00 67.38 205 ALA A CA 1
ATOM 1640 C C . ALA A 1 205 ? -5.743 -12.928 -24.191 1.00 67.38 205 ALA A C 1
ATOM 1642 O O . ALA A 1 205 ? -6.896 -13.089 -24.592 1.00 67.38 205 ALA A O 1
ATOM 1643 N N . ASP A 1 206 ? -5.433 -12.778 -22.901 1.00 61.94 206 ASP A N 1
ATOM 1644 C CA . ASP A 1 206 ? -6.391 -12.932 -21.808 1.00 61.94 206 ASP A CA 1
ATOM 1645 C C . ASP A 1 206 ? -6.946 -11.587 -21.302 1.00 61.94 206 ASP A C 1
ATOM 1647 O O . ASP A 1 206 ? -6.356 -10.517 -21.475 1.00 61.94 206 ASP A O 1
ATOM 1651 N N . SER A 1 207 ? -8.134 -11.643 -20.692 1.00 56.41 207 SER A N 1
ATOM 1652 C CA . SER A 1 207 ? -8.835 -10.495 -20.105 1.00 56.41 207 SER A CA 1
ATOM 1653 C C . SER A 1 207 ? -9.073 -10.728 -18.606 1.00 56.41 207 SER A C 1
ATOM 1655 O O . SER A 1 207 ? -9.581 -11.796 -18.257 1.00 56.41 207 SER A O 1
ATOM 1657 N N . PRO A 1 208 ? -8.825 -9.739 -17.724 1.00 55.47 208 PRO A N 1
ATOM 1658 C CA . PRO A 1 208 ? -8.392 -8.370 -18.020 1.00 55.47 208 PRO A CA 1
ATOM 1659 C C . PRO A 1 208 ? -6.912 -8.283 -18.419 1.00 55.47 208 PRO A C 1
ATOM 1661 O O . PRO A 1 208 ? -6.072 -9.014 -17.908 1.00 55.47 208 PRO A O 1
ATOM 1664 N N . LYS A 1 209 ? -6.605 -7.361 -19.337 1.00 67.88 209 LYS A N 1
ATOM 1665 C CA . LYS A 1 209 ? -5.245 -7.139 -19.839 1.00 67.88 209 LYS A CA 1
ATOM 1666 C C . LYS A 1 209 ? -4.427 -6.390 -18.794 1.00 67.88 209 LYS A C 1
ATOM 1668 O O . LYS A 1 209 ? -4.735 -5.234 -18.517 1.00 67.88 209 LYS A O 1
ATOM 1673 N N . THR A 1 210 ? -3.386 -7.016 -18.254 1.00 71.62 210 THR A N 1
ATOM 1674 C CA . THR A 1 210 ? -2.407 -6.344 -17.388 1.00 71.62 210 THR A CA 1
ATOM 1675 C C . THR A 1 210 ? -1.594 -5.353 -18.219 1.00 71.62 210 THR A C 1
ATOM 1677 O O . THR A 1 210 ? -0.967 -5.770 -19.198 1.00 71.62 210 THR A O 1
ATOM 1680 N N . PRO A 1 211 ? -1.574 -4.055 -17.881 1.00 78.06 211 PRO A N 1
ATOM 1681 C CA . PRO A 1 211 ? -0.833 -3.087 -18.679 1.00 78.06 211 PRO A CA 1
ATOM 1682 C C . PRO A 1 211 ? 0.674 -3.306 -18.663 1.00 78.06 211 PRO A C 1
ATOM 1684 O O . PRO A 1 211 ? 1.222 -3.913 -17.746 1.00 78.06 211 PRO A O 1
ATOM 1687 N N . ILE A 1 212 ? 1.345 -2.813 -19.700 1.00 80.56 212 ILE A N 1
ATOM 1688 C CA . ILE A 1 212 ? 2.802 -2.878 -19.838 1.00 80.56 212 ILE A CA 1
ATOM 1689 C C . ILE A 1 212 ? 3.356 -1.460 -19.826 1.00 80.56 212 ILE A C 1
ATOM 1691 O O . ILE A 1 212 ? 2.819 -0.575 -20.490 1.00 80.56 212 ILE A O 1
ATOM 1695 N N . ILE A 1 213 ? 4.452 -1.245 -19.105 1.00 82.62 213 ILE A N 1
ATOM 1696 C CA . ILE A 1 213 ? 5.203 0.010 -19.150 1.00 82.62 213 ILE A CA 1
ATOM 1697 C C . ILE A 1 213 ? 6.568 -0.194 -19.783 1.00 82.62 213 ILE A C 1
ATOM 1699 O O . ILE A 1 213 ? 7.202 -1.237 -19.614 1.00 82.62 213 ILE A O 1
ATOM 1703 N N . LEU A 1 214 ? 7.043 0.847 -20.459 1.00 83.19 214 LEU A N 1
ATOM 1704 C CA . LEU A 1 214 ? 8.436 0.957 -20.871 1.00 83.19 214 LEU A CA 1
ATOM 1705 C C . LEU A 1 214 ? 9.204 1.804 -19.867 1.00 83.19 214 LEU A C 1
ATOM 1707 O O . LEU A 1 214 ? 8.861 2.970 -19.646 1.00 83.19 214 LEU A O 1
ATOM 1711 N N . ILE A 1 215 ? 10.291 1.249 -19.341 1.00 85.38 215 ILE A N 1
ATOM 1712 C CA . ILE A 1 215 ? 11.250 1.980 -18.520 1.00 85.38 215 ILE A CA 1
ATOM 1713 C C . ILE A 1 215 ? 12.542 2.163 -19.308 1.00 85.38 215 ILE A C 1
ATOM 1715 O O . ILE A 1 215 ? 13.154 1.186 -19.735 1.00 85.38 215 ILE A O 1
ATOM 1719 N N . LEU A 1 216 ? 12.983 3.413 -19.465 1.00 82.56 216 LEU A N 1
ATOM 1720 C CA . LEU A 1 216 ? 14.295 3.763 -20.014 1.00 82.56 216 LEU A CA 1
ATOM 1721 C C . LEU A 1 216 ? 14.954 4.828 -19.141 1.00 82.56 216 LEU A C 1
ATOM 1723 O O . LEU A 1 216 ? 14.316 5.807 -18.764 1.00 82.56 216 LEU A O 1
ATOM 1727 N N . ALA A 1 217 ? 16.235 4.644 -18.820 1.00 81.62 217 ALA A N 1
ATOM 1728 C CA . ALA A 1 217 ? 17.022 5.572 -18.005 1.00 81.62 217 ALA A CA 1
ATOM 1729 C C . ALA A 1 217 ? 16.300 5.979 -16.703 1.00 81.62 217 ALA A C 1
ATOM 1731 O O . ALA A 1 217 ? 16.251 7.157 -16.344 1.00 81.62 217 ALA A O 1
ATOM 1732 N N . ASN A 1 218 ? 15.710 4.989 -16.021 1.00 84.88 218 ASN A N 1
ATOM 1733 C CA . ASN A 1 218 ? 14.933 5.165 -14.791 1.00 84.88 218 ASN A CA 1
ATOM 1734 C C . ASN A 1 218 ? 13.688 6.058 -14.943 1.00 84.88 218 ASN A C 1
ATOM 1736 O O . ASN A 1 218 ? 13.275 6.704 -13.980 1.00 84.88 218 ASN A O 1
ATOM 1740 N N . ARG A 1 219 ? 13.079 6.119 -16.132 1.00 80.69 219 ARG A N 1
ATOM 1741 C CA . ARG A 1 219 ? 11.859 6.895 -16.400 1.00 80.69 219 ARG A CA 1
ATOM 1742 C C . ARG A 1 219 ? 10.800 6.043 -17.078 1.00 80.69 219 ARG A C 1
ATOM 1744 O O . ARG A 1 219 ? 11.130 5.219 -17.927 1.00 80.69 219 ARG A O 1
ATOM 1751 N N . ILE A 1 220 ? 9.540 6.287 -16.721 1.00 80.31 220 ILE A N 1
ATOM 1752 C CA . ILE A 1 220 ? 8.387 5.755 -17.452 1.00 80.31 220 ILE A CA 1
ATOM 1753 C C . ILE A 1 220 ? 8.285 6.537 -18.755 1.00 80.31 220 ILE A C 1
ATOM 1755 O O . ILE A 1 220 ? 8.127 7.756 -18.732 1.00 80.31 220 ILE A O 1
ATOM 1759 N N . MET A 1 221 ? 8.395 5.830 -19.874 1.00 76.50 221 MET A N 1
ATOM 1760 C CA . MET A 1 221 ? 8.272 6.428 -21.203 1.00 76.50 221 MET A CA 1
ATOM 1761 C C . MET A 1 221 ? 6.832 6.373 -21.707 1.00 76.50 221 MET A C 1
ATOM 1763 O O . MET A 1 221 ? 6.381 7.281 -22.394 1.00 76.50 221 MET A O 1
ATOM 1767 N N . THR A 1 222 ? 6.120 5.287 -21.396 1.00 73.31 222 THR A N 1
ATOM 1768 C CA . THR A 1 222 ? 4.745 5.045 -21.843 1.00 73.31 222 THR A CA 1
ATOM 1769 C C . THR A 1 222 ? 4.111 3.903 -21.040 1.00 73.31 222 THR A C 1
ATOM 1771 O O . THR A 1 222 ? 4.827 3.094 -20.440 1.00 73.31 222 THR A O 1
ATOM 1774 N N . VAL A 1 223 ? 2.777 3.858 -21.033 1.00 74.50 223 VAL A N 1
ATOM 1775 C CA . VAL A 1 223 ? 1.935 2.836 -20.394 1.00 74.50 223 VAL A CA 1
ATOM 1776 C C . VAL A 1 223 ? 0.933 2.331 -21.435 1.00 74.50 223 VAL A C 1
ATOM 1778 O O . VAL A 1 223 ? 0.269 3.141 -22.081 1.00 74.50 223 VAL A O 1
ATOM 1781 N N . TRP A 1 224 ? 0.801 1.014 -21.596 1.00 74.00 224 TRP A N 1
ATOM 1782 C CA . TRP A 1 224 ? -0.110 0.398 -22.566 1.00 74.00 224 TRP A CA 1
ATOM 1783 C C . TRP A 1 224 ? -1.119 -0.520 -21.923 1.00 74.00 224 TRP A C 1
ATOM 1785 O O . TRP A 1 224 ? -0.755 -1.465 -21.235 1.00 74.00 224 TRP A O 1
ATOM 1795 N N . ASP A 1 225 ? -2.377 -0.323 -22.281 1.00 68.44 225 ASP A N 1
ATOM 1796 C CA . ASP A 1 225 ? -3.501 -1.206 -21.979 1.00 68.44 225 ASP A CA 1
ATOM 1797 C C . ASP A 1 225 ? -3.896 -2.103 -23.175 1.00 68.44 225 ASP A C 1
ATOM 1799 O O . ASP A 1 225 ? -4.846 -2.888 -23.102 1.00 68.44 225 ASP A O 1
ATOM 1803 N N . ARG A 1 226 ? -3.169 -2.003 -24.296 1.00 65.94 226 ARG A N 1
ATOM 1804 C CA . ARG A 1 226 ? -3.451 -2.705 -25.556 1.00 65.94 226 ARG A CA 1
ATOM 1805 C C . ARG A 1 226 ? -2.185 -3.032 -26.346 1.00 65.94 226 ARG A C 1
ATOM 1807 O O . ARG A 1 226 ? -1.159 -2.381 -26.179 1.00 65.94 226 ARG A O 1
ATOM 1814 N N . ILE A 1 227 ? -2.303 -4.014 -27.246 1.00 63.59 227 ILE A N 1
ATOM 1815 C CA . ILE A 1 227 ? -1.223 -4.446 -28.145 1.00 63.59 227 ILE A CA 1
ATOM 1816 C C . ILE A 1 227 ? -0.777 -3.249 -29.010 1.00 63.59 227 ILE A C 1
ATOM 1818 O O . ILE A 1 227 ? -1.630 -2.656 -29.685 1.00 63.59 227 ILE A O 1
ATOM 1822 N N . PRO A 1 228 ? 0.520 -2.884 -29.015 1.00 63.31 228 PRO A N 1
ATOM 1823 C CA . PRO A 1 228 ? 1.064 -1.895 -29.943 1.00 63.31 228 PRO A CA 1
ATOM 1824 C C . PRO A 1 228 ? 0.824 -2.319 -31.397 1.00 63.31 228 PRO A C 1
ATOM 1826 O O . PRO A 1 228 ? 0.918 -3.497 -31.720 1.00 63.31 228 PRO A O 1
ATOM 1829 N N . THR A 1 229 ? 0.512 -1.384 -32.297 1.00 60.78 229 THR A N 1
ATOM 1830 C CA . THR A 1 229 ? 0.300 -1.737 -33.713 1.00 60.78 229 THR A CA 1
ATOM 1831 C C . THR A 1 229 ? 1.652 -1.975 -34.397 1.00 60.78 229 THR A C 1
ATOM 1833 O O . THR A 1 229 ? 2.465 -1.045 -34.417 1.00 60.78 229 THR A O 1
ATOM 1836 N N . PRO A 1 230 ? 1.911 -3.167 -34.969 1.00 59.44 230 PRO A N 1
ATOM 1837 C CA . PRO A 1 230 ? 3.124 -3.408 -35.742 1.00 59.44 230 PRO A CA 1
ATOM 1838 C C . PRO A 1 230 ? 3.132 -2.559 -37.016 1.00 59.44 230 PRO A C 1
ATOM 1840 O O . PRO A 1 230 ? 2.097 -2.373 -37.661 1.00 59.44 230 PRO A O 1
ATOM 1843 N N . ASN A 1 231 ? 4.302 -2.074 -37.419 1.00 59.72 231 ASN A N 1
ATOM 1844 C CA . ASN A 1 231 ? 4.514 -1.402 -38.694 1.00 59.72 231 ASN A CA 1
ATOM 1845 C C . ASN A 1 231 ? 5.855 -1.835 -39.302 1.00 59.72 231 ASN A C 1
ATOM 1847 O O . ASN A 1 231 ? 6.911 -1.475 -38.797 1.00 59.72 231 ASN A O 1
ATOM 1851 N N . GLN A 1 232 ? 5.809 -2.593 -40.403 1.00 60.19 232 GLN A N 1
ATOM 1852 C CA . GLN A 1 232 ? 6.992 -2.978 -41.193 1.00 60.19 232 GLN A CA 1
ATOM 1853 C C . GLN A 1 232 ? 8.132 -3.633 -40.380 1.00 60.19 232 GLN A C 1
ATOM 1855 O O . GLN A 1 232 ? 9.299 -3.292 -40.568 1.00 60.19 232 GLN A O 1
ATOM 1860 N N . GLY A 1 233 ? 7.825 -4.581 -39.488 1.00 58.53 233 GLY A N 1
ATOM 1861 C CA . GLY A 1 233 ? 8.856 -5.230 -38.667 1.00 58.53 233 GLY A CA 1
ATOM 1862 C C . GLY A 1 233 ? 9.317 -4.386 -37.477 1.00 58.53 233 GLY A C 1
ATOM 1863 O O . GLY A 1 233 ? 10.395 -4.623 -36.928 1.00 58.53 233 GLY A O 1
ATOM 1864 N N . GLN A 1 234 ? 8.550 -3.357 -37.113 1.00 62.53 234 GLN A N 1
ATOM 1865 C CA . GLN A 1 234 ? 8.819 -2.484 -35.979 1.00 62.53 234 GLN A CA 1
ATOM 1866 C C . GLN A 1 234 ? 7.567 -2.303 -35.131 1.00 62.53 234 GLN A C 1
ATOM 1868 O O . GLN A 1 234 ? 6.456 -2.164 -35.641 1.00 62.53 234 GLN A O 1
ATOM 1873 N N . ILE A 1 235 ? 7.766 -2.225 -33.822 1.00 63.56 235 ILE A N 1
ATOM 1874 C CA . ILE A 1 235 ? 6.742 -1.781 -32.886 1.00 63.56 235 ILE A CA 1
ATOM 1875 C C . ILE A 1 235 ? 6.884 -0.277 -32.683 1.00 63.56 235 ILE A C 1
ATOM 1877 O O . ILE A 1 235 ? 7.953 0.199 -32.308 1.00 63.56 235 ILE A O 1
ATOM 1881 N N . ILE A 1 236 ? 5.793 0.446 -32.939 1.00 62.62 236 ILE A N 1
ATOM 1882 C CA . ILE A 1 236 ? 5.697 1.905 -32.879 1.00 62.62 236 ILE A CA 1
ATOM 1883 C C . ILE A 1 236 ? 5.110 2.342 -31.539 1.00 62.62 236 ILE A C 1
ATOM 1885 O O . ILE A 1 236 ? 3.970 2.002 -31.215 1.00 62.62 236 ILE A O 1
ATOM 1889 N N . LEU A 1 237 ? 5.875 3.126 -30.774 1.00 62.81 237 LEU A N 1
ATOM 1890 C CA . LEU A 1 237 ? 5.455 3.621 -29.462 1.00 62.81 237 LEU A CA 1
ATOM 1891 C C . LEU A 1 237 ? 5.353 5.134 -29.466 1.00 62.81 237 LEU A C 1
ATOM 1893 O O . LEU A 1 237 ? 6.372 5.813 -29.494 1.00 62.81 237 LEU A O 1
ATOM 1897 N N . TYR A 1 238 ? 4.139 5.656 -29.370 1.00 60.00 238 TYR A N 1
ATOM 1898 C CA . TYR A 1 238 ? 3.926 7.087 -29.195 1.00 60.00 238 TYR A CA 1
ATOM 1899 C C . TYR A 1 238 ? 4.346 7.493 -27.780 1.00 60.00 238 TYR A C 1
ATOM 1901 O O . TYR A 1 238 ? 3.798 6.987 -26.794 1.00 60.00 238 TYR A O 1
ATOM 1909 N N . THR A 1 239 ? 5.337 8.375 -27.669 1.00 54.00 239 THR A N 1
ATOM 1910 C CA . THR A 1 239 ? 5.667 9.021 -26.397 1.00 54.00 239 THR A CA 1
ATOM 1911 C C . THR A 1 239 ? 4.688 10.172 -26.188 1.00 54.00 239 THR A C 1
ATOM 1913 O O . THR A 1 239 ? 4.618 11.058 -27.037 1.00 54.00 239 THR A O 1
ATOM 1916 N N . THR A 1 240 ? 3.921 10.138 -25.100 1.00 49.78 240 THR A N 1
ATOM 1917 C CA . THR A 1 240 ? 3.079 11.262 -24.650 1.00 49.78 240 THR A CA 1
ATOM 1918 C C . THR A 1 240 ? 3.892 12.325 -23.936 1.00 49.78 240 THR A C 1
ATOM 1920 O O . THR A 1 240 ? 4.798 11.918 -23.171 1.00 49.78 240 THR A O 1
#

Radius of gyration: 24.68 Å; chains: 1; bounding box: 48×34×83 Å

Sequence (240 aa):
MSCAPEKTANADALVLLNKLGMIEQFDAAIEKFTPENLASQLLPSQTTAFEAYKEKYFASSTEDFLVSELMKVWSPEEIQQAASLKAEDLDDKFEDKIRETDKYIEKRYDDIYLAGHALLSGIEVIASPNQSTPFSYLKVNRPNGFYPVEAYDFHMLQRMHIAEDPIIDGSELKNTTIYDYNTGDYGLSIPETDKLDNLFQLHFADSPKTPIILILANRIMTVWDRIPTPNQGQIILYTT

Organism: NCBI:txid2662364